Protein AF-A0A1E3G1W5-F1 (afdb_monomer)

InterPro domains:
  IPR003346 Transposase IS116/IS110/IS902, C-terminal [PF02371] (121-154)
  IPR047650 Transposase IS110-like [PTHR33055] (42-154)

Organism: NCBI:txid1008305

Solvent-accessible surface area (backbone atoms only — not comparable to full-atom values): 12176 Å² total; per-residue (Å²): 111,68,67,64,52,51,54,50,35,54,49,42,43,40,59,56,63,76,78,38,93,52,89,79,34,70,69,54,40,54,44,35,66,76,34,44,39,64,66,49,41,63,77,37,44,70,62,50,32,53,57,42,43,72,39,95,94,29,49,67,69,57,29,50,50,50,54,54,45,52,73,69,51,86,35,53,82,61,89,81,46,57,60,36,51,51,46,34,53,52,38,50,51,55,50,50,52,52,52,50,50,51,54,49,53,52,50,52,42,55,54,55,70,73,42,79,61,90,76,55,79,91,52,90,92,66,52,61,71,56,53,51,51,49,39,73,74,64,48,74,63,82,82,40,95,41,73,68,57,46,54,50,52,50,51,58,57,50,50,58,51,50,54,54,50,49,55,50,50,53,52,52,51,50,55,51,49,56,50,49,59,49,51,54,50,51,51,66,56,46,54,59,52,52,50,54,51,51,53,55,53,53,54,57,56,56,63,66,61,70,78,72,121

Sequence (213 aa):
MQKRFKDILRSYLPEVLNFFSQLDSKVLLELLSKFPSKQAIIKNEEQVIQLLTSFRNWNEQKAKAFVNAIKRSIGRKDKHQVAQTIILSITQQLKQIKEQIQSIDDQIKQMMEQFDQTNFPDIPGMGDTTKATIISEVGDIEKFESKEKFVSYIKHKTQGNIEKREQSAEKDILQLSDKSDKVDREVQEEIPRANIKWQKAKASDNSHSEEIS

pLDDT: mean 80.21, std 14.71, range [39.72, 97.25]

Structure (mmCIF, N/CA/C/O backbone):
data_AF-A0A1E3G1W5-F1
#
_entry.id   AF-A0A1E3G1W5-F1
#
loop_
_atom_site.group_PDB
_atom_site.id
_atom_site.type_symbol
_atom_site.label_atom_id
_atom_site.label_alt_id
_atom_site.label_comp_id
_atom_site.label_asym_id
_atom_site.label_entity_id
_atom_site.label_seq_id
_atom_site.pdbx_PDB_ins_code
_atom_site.Cartn_x
_atom_site.Cartn_y
_atom_site.Cartn_z
_atom_site.occupancy
_atom_site.B_iso_or_equiv
_atom_site.auth_seq_id
_atom_site.auth_comp_id
_atom_site.auth_asym_id
_atom_site.auth_atom_id
_atom_site.pdbx_PDB_model_num
ATOM 1 N N . MET A 1 1 ? -4.649 12.415 -4.043 1.00 73.25 1 MET A N 1
ATOM 2 C CA . MET A 1 1 ? -3.326 11.746 -4.115 1.00 73.25 1 MET A CA 1
ATOM 3 C C . MET A 1 1 ? -3.385 10.407 -4.859 1.00 73.25 1 MET A C 1
ATOM 5 O O . MET A 1 1 ? -2.678 10.255 -5.847 1.00 73.25 1 MET A O 1
ATOM 9 N N . GLN A 1 2 ? -4.270 9.477 -4.471 1.00 79.25 2 GLN A N 1
ATOM 10 C CA . GLN A 1 2 ? -4.352 8.134 -5.077 1.00 79.25 2 GLN A CA 1
ATOM 11 C C . GLN A 1 2 ? -4.681 8.115 -6.581 1.00 79.25 2 GLN A C 1
ATOM 13 O O . GLN A 1 2 ? -4.053 7.364 -7.320 1.00 79.25 2 GLN A O 1
ATOM 18 N N . LYS A 1 3 ? -5.596 8.974 -7.062 1.00 88.69 3 LYS A N 1
ATOM 19 C CA . LYS A 1 3 ? -5.906 9.094 -8.503 1.00 88.69 3 LYS A CA 1
ATOM 20 C C . LYS A 1 3 ? -4.661 9.446 -9.327 1.00 88.69 3 LYS A C 1
ATOM 22 O O . LYS A 1 3 ? -4.270 8.687 -10.202 1.00 88.69 3 LYS A O 1
ATOM 27 N N . ARG A 1 4 ? -3.965 10.524 -8.948 1.00 89.56 4 ARG A N 1
ATOM 28 C CA . ARG A 1 4 ? -2.711 10.953 -9.590 1.00 89.56 4 ARG A CA 1
ATOM 29 C C . ARG A 1 4 ? -1.638 9.861 -9.555 1.00 89.56 4 ARG A C 1
ATOM 31 O O . ARG A 1 4 ? -0.934 9.674 -10.540 1.00 89.56 4 ARG A O 1
ATOM 38 N N . PHE A 1 5 ? -1.521 9.139 -8.441 1.00 93.31 5 PHE A N 1
ATOM 39 C CA . PHE A 1 5 ? -0.577 8.029 -8.324 1.00 93.31 5 PHE A CA 1
ATOM 40 C C . PHE A 1 5 ? -0.887 6.915 -9.324 1.00 93.31 5 PHE A C 1
ATOM 42 O O . PHE A 1 5 ? -0.011 6.491 -10.075 1.00 93.31 5 PHE A O 1
ATOM 49 N N . LYS A 1 6 ? -2.159 6.506 -9.388 1.00 93.81 6 LYS A N 1
ATOM 50 C CA . LYS A 1 6 ? -2.656 5.514 -10.341 1.00 93.81 6 LYS A CA 1
ATOM 51 C C . LYS A 1 6 ? -2.426 5.949 -11.787 1.00 93.81 6 LYS A C 1
ATOM 53 O O . LYS A 1 6 ? -1.986 5.129 -12.583 1.00 93.81 6 LYS A O 1
ATOM 58 N N . ASP A 1 7 ? -2.669 7.215 -12.117 1.00 94.12 7 ASP A N 1
ATOM 59 C CA . ASP A 1 7 ? -2.500 7.750 -13.476 1.00 94.12 7 ASP A CA 1
ATOM 60 C C . ASP A 1 7 ? -1.029 7.743 -13.920 1.00 94.12 7 ASP A C 1
ATOM 62 O O . ASP A 1 7 ? -0.707 7.376 -15.056 1.00 94.12 7 ASP A O 1
ATOM 66 N N . ILE A 1 8 ? -0.116 8.091 -13.009 1.00 93.94 8 ILE A N 1
ATOM 67 C CA . ILE A 1 8 ? 1.327 8.045 -13.268 1.00 93.94 8 ILE A CA 1
ATOM 68 C C . ILE A 1 8 ? 1.795 6.598 -13.413 1.00 93.94 8 ILE A C 1
ATOM 70 O O . ILE A 1 8 ? 2.465 6.277 -14.394 1.00 93.94 8 ILE A O 1
ATOM 74 N N . LEU A 1 9 ? 1.391 5.700 -12.510 1.00 94.56 9 LEU A N 1
ATOM 75 C CA . LEU A 1 9 ? 1.704 4.276 -12.636 1.00 94.56 9 LEU A CA 1
ATOM 76 C C . LEU A 1 9 ? 1.150 3.704 -13.943 1.00 94.56 9 LEU A C 1
ATOM 78 O O . LEU A 1 9 ? 1.886 3.058 -14.672 1.00 94.56 9 LEU A O 1
ATOM 82 N N . ARG A 1 10 ? -0.088 4.024 -14.329 1.00 94.62 10 ARG A N 1
ATOM 83 C CA . ARG A 1 10 ? -0.668 3.595 -15.613 1.00 94.62 10 ARG A CA 1
ATOM 84 C C . ARG A 1 10 ? 0.153 4.068 -16.815 1.00 94.62 10 ARG A C 1
ATOM 86 O O . ARG A 1 10 ? 0.241 3.361 -17.811 1.00 94.62 10 ARG A O 1
ATOM 93 N N . SER A 1 11 ? 0.746 5.256 -16.727 1.00 93.44 11 SER A N 1
ATOM 94 C CA . SER A 1 11 ? 1.506 5.853 -17.827 1.00 93.44 11 SER A CA 1
ATOM 95 C C . SER A 1 11 ? 2.930 5.301 -17.953 1.00 93.44 11 SER A C 1
ATOM 97 O O . SER A 1 11 ? 3.437 5.204 -19.069 1.00 93.44 11 SER A O 1
ATOM 99 N N . TYR A 1 12 ? 3.581 4.950 -16.839 1.00 93.81 12 TYR A N 1
ATOM 100 C CA . TYR A 1 12 ? 5.016 4.620 -16.803 1.00 93.81 12 TYR A CA 1
ATOM 101 C C . TYR A 1 12 ? 5.331 3.189 -16.339 1.00 93.81 12 TYR A C 1
ATOM 103 O O . TYR A 1 12 ? 6.364 2.641 -16.713 1.00 93.81 12 TYR A O 1
ATOM 111 N N . LEU A 1 13 ? 4.451 2.578 -15.547 1.00 93.12 13 LEU A N 1
ATOM 112 C CA . LEU A 1 13 ? 4.582 1.245 -14.947 1.00 93.12 13 LEU A CA 1
ATOM 113 C C . LEU A 1 13 ? 3.218 0.515 -14.896 1.00 93.12 13 LEU A C 1
ATOM 115 O O . LEU A 1 13 ? 2.775 0.116 -13.814 1.00 93.12 13 LEU A O 1
ATOM 119 N N . PRO A 1 14 ? 2.500 0.363 -16.026 1.00 93.88 14 PRO A N 1
ATOM 120 C CA . PRO A 1 14 ? 1.128 -0.150 -16.016 1.00 93.88 14 PRO A CA 1
ATOM 121 C C . PRO A 1 14 ? 1.008 -1.557 -15.419 1.00 93.88 14 PRO A C 1
ATOM 123 O O . PRO A 1 14 ? -0.000 -1.872 -14.792 1.00 93.88 14 PRO A O 1
ATOM 126 N N . GLU A 1 15 ? 2.045 -2.384 -15.535 1.00 95.00 15 GLU A N 1
ATOM 127 C CA . GLU A 1 15 ? 2.069 -3.757 -15.030 1.00 95.00 15 GLU A CA 1
ATOM 128 C C . GLU A 1 15 ? 1.983 -3.810 -13.505 1.00 95.00 15 GLU A C 1
ATOM 130 O O . GLU A 1 15 ? 1.438 -4.767 -12.965 1.00 95.00 15 GLU A O 1
ATOM 135 N N . VAL A 1 16 ? 2.420 -2.765 -12.795 1.00 93.75 16 VAL A N 1
ATOM 136 C CA . VAL A 1 16 ? 2.227 -2.663 -11.340 1.00 93.75 16 VAL A CA 1
ATOM 137 C C . VAL A 1 16 ? 0.743 -2.771 -10.983 1.00 93.75 16 VAL A C 1
ATOM 139 O O . VAL A 1 16 ? 0.387 -3.460 -10.031 1.00 93.75 16 VAL A O 1
ATOM 142 N N . LEU A 1 17 ? -0.144 -2.175 -11.782 1.00 93.31 17 LEU A N 1
ATOM 143 C CA . LEU A 1 17 ? -1.586 -2.194 -11.524 1.00 93.31 17 LEU A CA 1
ATOM 144 C C . LEU A 1 17 ? -2.208 -3.591 -11.693 1.00 93.31 17 LEU A C 1
ATOM 146 O O . LEU A 1 17 ? -3.289 -3.834 -11.167 1.00 93.31 17 LEU A O 1
ATOM 150 N N . ASN A 1 18 ? -1.526 -4.509 -12.386 1.00 93.00 18 ASN A N 1
ATOM 151 C CA . ASN A 1 18 ? -1.988 -5.887 -12.574 1.00 93.00 18 ASN A CA 1
ATOM 152 C C . ASN A 1 18 ? -1.593 -6.798 -11.402 1.00 93.00 18 ASN A C 1
ATOM 154 O O . ASN A 1 18 ? -2.275 -7.781 -11.127 1.00 93.00 18 ASN A O 1
ATOM 158 N N . PHE A 1 19 ? -0.490 -6.488 -10.715 1.00 94.31 19 PHE A N 1
ATOM 159 C CA . PHE A 1 19 ? 0.022 -7.299 -9.603 1.00 94.31 19 PHE A CA 1
ATOM 160 C C . PHE A 1 19 ? -0.416 -6.786 -8.226 1.00 94.31 19 PHE A C 1
ATOM 162 O O . PHE A 1 19 ? -0.384 -7.545 -7.255 1.00 94.31 19 PHE A O 1
ATOM 169 N N . PHE A 1 20 ? -0.833 -5.521 -8.133 1.00 93.25 20 PHE A N 1
ATOM 170 C CA . PHE A 1 20 ? -1.221 -4.874 -6.884 1.00 93.25 20 PHE A CA 1
ATOM 171 C C . PHE A 1 20 ? -2.639 -4.302 -6.980 1.00 93.25 20 PHE A C 1
ATOM 173 O O . PHE A 1 20 ? -2.869 -3.290 -7.637 1.00 93.25 20 PHE A O 1
ATOM 180 N N . SER A 1 21 ? -3.584 -4.920 -6.267 1.00 88.75 21 SER A N 1
ATOM 181 C CA . SER A 1 21 ? -4.960 -4.417 -6.136 1.00 88.75 21 SER A CA 1
ATOM 182 C C . SER A 1 21 ? -5.041 -3.147 -5.281 1.00 88.75 21 SER A C 1
ATOM 184 O O . SER A 1 21 ? -5.839 -2.255 -5.560 1.00 88.75 21 SER A O 1
ATOM 186 N N . GLN A 1 22 ? -4.187 -3.051 -4.258 1.00 90.81 22 GLN A N 1
ATOM 187 C CA . GLN A 1 22 ? -4.093 -1.918 -3.339 1.00 90.81 22 GLN A CA 1
ATOM 188 C C . GLN A 1 22 ? -2.813 -1.116 -3.591 1.00 90.81 22 GLN A C 1
ATOM 190 O O . GLN A 1 22 ? -1.697 -1.608 -3.377 1.00 90.81 22 GLN A O 1
ATOM 195 N N . LEU A 1 23 ? -2.978 0.141 -4.015 1.00 90.81 23 LEU A N 1
ATOM 196 C CA . LEU A 1 23 ? -1.865 1.037 -4.362 1.00 90.81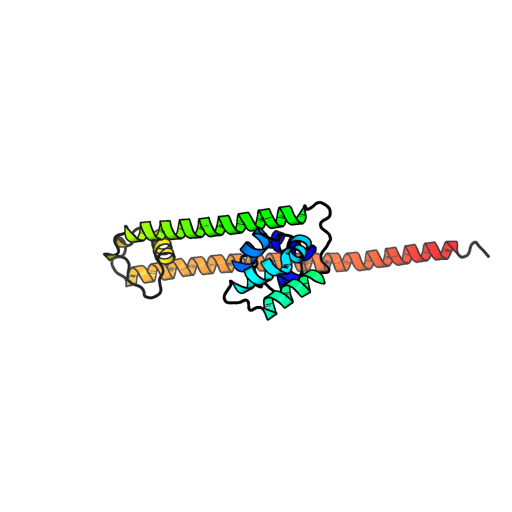 23 LEU A CA 1
ATOM 197 C C . LEU A 1 23 ? -1.145 1.639 -3.151 1.00 90.81 23 LEU A C 1
ATOM 199 O O . LEU A 1 23 ? -0.120 2.295 -3.289 1.00 90.81 23 LEU A O 1
ATOM 203 N N . ASP A 1 24 ? -1.671 1.405 -1.963 1.00 90.31 24 ASP A N 1
ATOM 204 C CA . ASP A 1 24 ? -1.084 1.781 -0.688 1.00 90.31 24 ASP A CA 1
ATOM 205 C C . ASP A 1 24 ? -0.580 0.548 0.086 1.00 90.31 24 ASP A C 1
ATOM 207 O O . ASP A 1 24 ? -0.180 0.661 1.243 1.00 90.31 24 ASP A O 1
ATOM 211 N N . SER A 1 25 ? -0.589 -0.645 -0.521 1.00 93.69 25 SER A N 1
ATOM 212 C CA . SER A 1 25 ? -0.111 -1.862 0.143 1.00 93.69 25 SER A CA 1
ATOM 213 C C . SER A 1 25 ? 1.347 -1.728 0.597 1.00 93.69 25 SER A C 1
ATOM 215 O O . SER A 1 25 ? 2.190 -1.175 -0.111 1.00 93.69 25 SER A O 1
ATOM 217 N N . LYS A 1 26 ? 1.667 -2.285 1.776 1.00 93.62 26 LYS A N 1
ATOM 218 C CA . LYS A 1 26 ? 3.022 -2.228 2.359 1.00 93.62 26 LYS A CA 1
ATOM 219 C C . LYS A 1 26 ? 4.090 -2.732 1.384 1.00 93.62 26 LYS A C 1
ATOM 221 O O . LYS A 1 26 ? 5.142 -2.118 1.258 1.00 93.62 26 LYS A O 1
ATOM 226 N N . VAL A 1 27 ? 3.783 -3.813 0.662 1.00 96.00 27 VAL A N 1
ATOM 227 C CA . VAL A 1 27 ? 4.676 -4.409 -0.341 1.00 96.00 27 VAL A CA 1
ATOM 228 C C . VAL A 1 27 ? 4.978 -3.428 -1.472 1.00 96.00 27 VAL A C 1
ATOM 230 O O . VAL A 1 27 ? 6.140 -3.236 -1.821 1.00 96.00 27 VAL A O 1
ATOM 233 N N . LEU A 1 28 ? 3.947 -2.786 -2.031 1.00 95.88 28 LEU A N 1
ATOM 234 C CA . LEU A 1 28 ? 4.122 -1.851 -3.137 1.00 95.88 28 LEU A CA 1
ATOM 235 C C . LEU A 1 28 ? 4.891 -0.602 -2.708 1.00 95.88 28 LEU A C 1
ATOM 237 O O . LEU A 1 28 ? 5.775 -0.150 -3.431 1.00 95.88 28 LEU A O 1
ATOM 241 N N . LEU A 1 29 ? 4.563 -0.049 -1.538 1.00 96.00 29 LEU A N 1
ATOM 242 C CA . LEU A 1 29 ? 5.246 1.135 -1.021 1.00 96.00 29 LEU A CA 1
ATOM 243 C C . LEU A 1 29 ? 6.723 0.847 -0.738 1.00 96.00 29 LEU A C 1
ATOM 245 O O . LEU A 1 29 ? 7.570 1.690 -1.016 1.00 96.00 29 LEU A O 1
ATOM 249 N N . GLU A 1 30 ? 7.055 -0.342 -0.235 1.00 96.62 30 GLU A N 1
ATOM 250 C CA . GLU A 1 30 ? 8.447 -0.735 -0.019 1.00 96.62 30 GLU A CA 1
ATOM 251 C C . GLU A 1 30 ? 9.195 -0.953 -1.342 1.00 96.62 30 GLU A C 1
ATOM 253 O O . GLU A 1 30 ? 10.326 -0.489 -1.495 1.00 96.62 30 GLU A O 1
ATOM 258 N N . LEU A 1 31 ? 8.542 -1.583 -2.325 1.00 97.12 31 LEU A N 1
ATOM 259 C CA . LEU A 1 31 ? 9.082 -1.758 -3.672 1.00 97.12 31 LEU A CA 1
ATOM 260 C C . LEU A 1 31 ? 9.386 -0.410 -4.330 1.00 97.12 31 LEU A C 1
ATOM 262 O O . LEU A 1 31 ? 10.517 -0.179 -4.741 1.00 97.12 31 LEU A O 1
ATOM 266 N N . LEU A 1 32 ? 8.400 0.485 -4.420 1.00 96.94 32 LEU A N 1
ATOM 267 C CA . LEU A 1 32 ? 8.545 1.766 -5.119 1.00 96.94 32 LEU A CA 1
ATOM 268 C C . LEU A 1 32 ? 9.431 2.758 -4.361 1.00 96.94 32 LEU A C 1
ATOM 270 O O . LEU A 1 32 ? 10.015 3.637 -4.983 1.00 96.94 32 LEU A O 1
ATOM 274 N N . SER A 1 33 ? 9.595 2.590 -3.046 1.00 96.56 33 SER A N 1
ATOM 275 C CA . SER A 1 33 ? 10.554 3.373 -2.262 1.00 96.56 33 SER A CA 1
ATOM 276 C C . SER A 1 33 ? 12.008 3.048 -2.617 1.00 96.56 33 SER A C 1
ATOM 278 O O . SER A 1 33 ? 12.863 3.914 -2.452 1.00 96.56 33 SER A O 1
ATOM 280 N N . LYS A 1 34 ? 12.302 1.822 -3.073 1.00 96.19 34 LYS A N 1
ATOM 281 C CA . LYS A 1 34 ? 13.656 1.380 -3.460 1.00 96.19 34 LYS A CA 1
ATOM 282 C C . LYS A 1 34 ? 13.857 1.375 -4.975 1.00 96.19 34 LYS A C 1
ATOM 284 O O . LYS A 1 34 ? 14.924 1.728 -5.466 1.00 96.19 34 LYS A O 1
ATOM 289 N N . PHE A 1 35 ? 12.816 1.006 -5.716 1.00 96.56 35 PHE A N 1
ATOM 290 C CA . PHE A 1 35 ? 12.837 0.789 -7.160 1.00 96.56 35 PHE A CA 1
ATOM 291 C C . PHE A 1 35 ? 11.661 1.523 -7.840 1.00 96.56 35 PHE A C 1
ATOM 293 O O . PHE A 1 35 ? 10.710 0.897 -8.309 1.00 96.56 35 PHE A O 1
ATOM 300 N N . PRO A 1 36 ? 11.707 2.865 -7.910 1.00 94.62 36 PRO A N 1
ATOM 301 C CA . PRO A 1 36 ? 10.599 3.709 -8.383 1.00 94.62 36 PRO A CA 1
ATOM 302 C C . PRO A 1 36 ? 10.388 3.735 -9.904 1.00 94.62 36 PRO A C 1
ATOM 304 O O . PRO A 1 36 ? 9.513 4.450 -10.391 1.00 94.62 36 PRO A O 1
ATOM 307 N N . SER A 1 37 ? 11.203 3.023 -10.684 1.00 93.62 37 SER A N 1
ATOM 308 C CA . SER A 1 37 ? 11.161 3.067 -12.147 1.00 93.62 37 SER A CA 1
ATOM 309 C C . SER A 1 37 ? 11.388 1.698 -12.773 1.00 93.62 37 SER A C 1
ATOM 311 O O . SER A 1 37 ? 11.982 0.799 -12.174 1.00 93.62 37 SER A O 1
ATOM 313 N N . LYS A 1 38 ? 10.954 1.554 -14.032 1.00 93.69 38 LYS A N 1
ATOM 314 C CA . LYS A 1 38 ? 11.167 0.336 -14.826 1.00 93.69 38 LYS A CA 1
ATOM 315 C C . LYS A 1 38 ? 12.650 -0.033 -14.869 1.00 93.69 38 LYS A C 1
ATOM 317 O O . LYS A 1 38 ? 12.992 -1.191 -14.651 1.00 93.69 38 LYS A O 1
ATOM 322 N N . GLN A 1 39 ? 13.531 0.938 -15.130 1.00 92.75 39 GLN A N 1
ATOM 323 C CA . GLN A 1 39 ? 14.969 0.665 -15.190 1.00 92.75 39 GLN A CA 1
ATOM 324 C C . GLN A 1 39 ? 15.528 0.251 -13.826 1.00 92.75 39 GLN A C 1
ATOM 326 O O . GLN A 1 39 ? 16.342 -0.667 -13.777 1.00 92.75 39 GLN A O 1
ATOM 331 N N . ALA A 1 40 ? 15.077 0.874 -12.731 1.00 94.00 40 ALA A N 1
ATOM 332 C CA . ALA A 1 40 ? 15.507 0.500 -11.386 1.00 94.00 40 ALA A CA 1
ATOM 333 C C . ALA A 1 40 ? 15.107 -0.942 -11.037 1.00 94.00 40 ALA A C 1
ATOM 335 O O . ALA A 1 40 ? 15.922 -1.674 -10.481 1.00 94.00 40 ALA A O 1
ATOM 336 N N . ILE A 1 41 ? 13.898 -1.368 -11.417 1.00 95.38 41 ILE A N 1
ATOM 337 C CA . ILE A 1 41 ? 13.426 -2.742 -11.199 1.00 95.38 41 ILE A CA 1
ATOM 338 C C . ILE A 1 41 ? 14.235 -3.740 -12.038 1.00 95.38 41 ILE A C 1
ATOM 340 O O . ILE A 1 41 ? 14.691 -4.748 -11.512 1.00 95.38 41 ILE A O 1
ATOM 34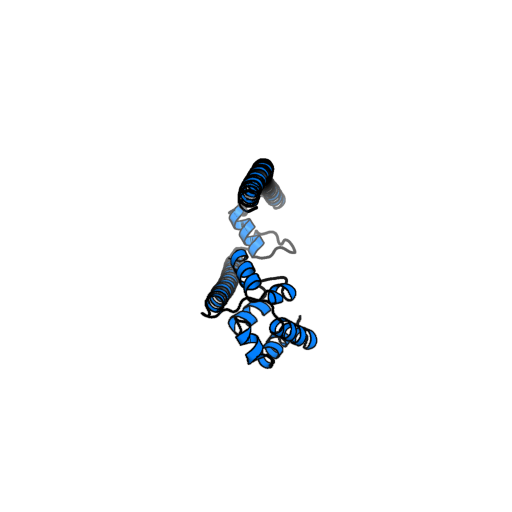4 N N . ILE A 1 42 ? 14.446 -3.459 -13.329 1.00 94.06 42 ILE A N 1
ATOM 345 C CA . ILE A 1 42 ? 15.164 -4.372 -14.235 1.00 94.06 42 ILE A CA 1
ATOM 346 C C . ILE A 1 42 ? 16.637 -4.510 -13.839 1.00 94.06 42 ILE A C 1
ATOM 348 O O . ILE A 1 42 ? 17.171 -5.613 -13.856 1.00 94.06 42 ILE A O 1
ATOM 352 N N . LYS A 1 43 ? 17.297 -3.405 -13.469 1.00 95.88 43 LYS A N 1
ATOM 353 C CA . LYS A 1 43 ? 18.712 -3.412 -13.070 1.00 95.88 43 LYS A CA 1
ATOM 354 C C . LYS A 1 43 ? 18.954 -4.203 -11.780 1.00 95.88 43 LYS A C 1
ATOM 356 O O . LYS A 1 43 ? 20.039 -4.740 -11.605 1.00 95.88 43 LYS A O 1
ATOM 361 N N . ASN A 1 44 ? 17.962 -4.262 -10.892 1.00 96.38 44 ASN A N 1
ATOM 362 C CA . ASN A 1 44 ? 18.075 -4.879 -9.570 1.00 96.38 44 ASN A CA 1
ATOM 363 C C . ASN A 1 44 ? 17.119 -6.073 -9.415 1.00 96.38 44 ASN A C 1
ATOM 365 O O . ASN A 1 44 ? 16.547 -6.270 -8.346 1.00 96.38 44 ASN A O 1
ATOM 369 N N . GLU A 1 45 ? 16.922 -6.856 -10.477 1.00 96.31 45 GLU A N 1
ATOM 370 C CA . GLU A 1 45 ? 15.953 -7.960 -10.524 1.00 96.31 45 GLU A CA 1
ATOM 371 C C . GLU A 1 45 ? 16.055 -8.919 -9.332 1.00 96.31 45 GLU A C 1
ATOM 373 O O . GLU A 1 45 ? 15.038 -9.215 -8.709 1.00 96.31 45 GLU A O 1
ATOM 378 N N . GLU A 1 46 ? 17.260 -9.365 -8.977 1.00 95.81 46 GLU A N 1
ATOM 379 C CA . GLU A 1 46 ? 17.463 -10.294 -7.858 1.00 95.81 46 GLU A CA 1
ATOM 380 C C . GLU A 1 46 ? 17.022 -9.685 -6.522 1.00 95.81 46 GLU A C 1
ATOM 382 O O . GLU A 1 46 ? 16.294 -10.319 -5.759 1.00 95.81 46 GLU A O 1
ATOM 387 N N . GLN A 1 47 ? 17.379 -8.420 -6.273 1.00 97.00 47 GLN A N 1
ATOM 388 C CA . GLN A 1 47 ? 16.982 -7.702 -5.059 1.00 97.00 47 GLN A CA 1
ATOM 389 C C . GLN A 1 47 ? 15.472 -7.457 -5.016 1.00 97.00 47 GLN A C 1
ATOM 391 O O . GLN A 1 47 ? 14.862 -7.528 -3.951 1.00 97.00 47 GLN A O 1
ATOM 396 N N . VAL A 1 48 ? 14.851 -7.187 -6.167 1.00 97.25 48 VAL A N 1
ATOM 397 C CA . VAL A 1 48 ? 13.396 -7.043 -6.279 1.00 97.25 48 VAL A CA 1
ATOM 398 C C . VAL A 1 48 ? 12.708 -8.368 -5.972 1.00 97.25 48 VAL A C 1
ATOM 400 O O . VAL A 1 48 ? 11.747 -8.380 -5.204 1.00 97.25 48 VAL A O 1
ATOM 403 N N . ILE A 1 49 ? 13.192 -9.481 -6.529 1.00 96.69 49 ILE A N 1
ATOM 404 C CA . ILE A 1 49 ? 12.634 -10.809 -6.260 1.00 96.69 49 ILE A CA 1
ATOM 405 C C . ILE A 1 49 ? 12.749 -11.122 -4.771 1.00 96.69 49 ILE A C 1
ATOM 407 O O . ILE A 1 49 ? 11.733 -11.429 -4.152 1.00 96.69 49 ILE A O 1
ATOM 411 N N . GLN A 1 50 ? 13.938 -10.950 -4.188 1.00 96.88 50 GLN A N 1
ATOM 412 C CA . GLN A 1 50 ? 14.184 -11.176 -2.766 1.00 96.88 50 GLN A CA 1
ATOM 413 C C . GLN A 1 50 ? 13.265 -10.316 -1.885 1.00 96.88 50 GLN A C 1
ATOM 415 O O . GLN A 1 50 ? 12.636 -10.827 -0.953 1.00 96.88 50 GLN A O 1
ATOM 420 N N . LEU A 1 51 ? 13.138 -9.022 -2.207 1.00 96.56 51 LEU A N 1
ATOM 421 C CA . LEU A 1 51 ? 12.253 -8.098 -1.504 1.00 96.56 51 LEU A CA 1
ATOM 422 C C . LEU A 1 51 ? 10.806 -8.583 -1.557 1.00 96.56 51 LEU A C 1
ATOM 424 O O . LEU A 1 51 ? 10.148 -8.645 -0.523 1.00 96.56 51 LEU A O 1
ATOM 428 N N . LEU A 1 52 ? 10.305 -8.938 -2.739 1.00 96.19 52 LEU A N 1
ATOM 429 C CA . LEU A 1 52 ? 8.928 -9.393 -2.899 1.00 96.19 52 LEU A CA 1
ATOM 430 C C . LEU A 1 52 ? 8.693 -10.694 -2.129 1.00 96.19 52 LEU A C 1
ATOM 432 O O . LEU A 1 52 ? 7.739 -10.756 -1.361 1.00 96.19 52 LEU A O 1
ATOM 436 N N . THR A 1 53 ? 9.589 -11.678 -2.233 1.00 96.19 53 THR A N 1
ATOM 437 C CA . THR A 1 53 ? 9.469 -12.966 -1.525 1.00 96.19 53 THR A CA 1
ATOM 438 C C . THR A 1 53 ? 9.544 -12.867 -0.003 1.00 96.19 53 THR A C 1
ATOM 440 O O . THR A 1 53 ? 9.124 -13.791 0.686 1.00 96.19 53 THR A O 1
ATOM 443 N N . SER A 1 54 ? 10.031 -11.747 0.543 1.00 95.38 54 SER A N 1
ATOM 444 C CA . SER A 1 54 ? 10.007 -11.504 1.993 1.00 95.38 54 SER A CA 1
ATOM 445 C C . SER A 1 54 ? 8.593 -11.277 2.547 1.00 95.38 54 SER A C 1
ATOM 447 O O . SER A 1 54 ? 8.375 -11.349 3.756 1.00 95.38 54 SER A O 1
ATOM 449 N N . PHE A 1 55 ? 7.608 -11.024 1.678 1.00 93.62 55 PHE A N 1
ATOM 450 C CA . PHE A 1 55 ? 6.219 -10.819 2.068 1.00 93.62 55 PHE A CA 1
ATOM 451 C C . PHE A 1 55 ? 5.384 -12.087 1.874 1.00 93.62 55 PHE A C 1
ATOM 453 O O . PHE A 1 55 ? 5.386 -12.699 0.810 1.00 93.62 55 PHE A O 1
ATOM 460 N N . ARG A 1 56 ? 4.552 -12.409 2.873 1.00 89.19 56 ARG A N 1
ATOM 461 C CA . ARG A 1 56 ? 3.716 -13.627 2.940 1.00 89.19 56 ARG A CA 1
ATOM 462 C C . ARG A 1 56 ? 2.930 -13.964 1.660 1.00 89.19 56 ARG A C 1
ATOM 464 O O . ARG A 1 56 ? 2.735 -15.135 1.361 1.00 89.19 56 ARG A O 1
ATOM 471 N N . ASN A 1 57 ? 2.479 -12.959 0.905 1.00 88.94 57 ASN A N 1
ATOM 472 C CA . ASN A 1 57 ? 1.611 -13.132 -0.273 1.00 88.94 57 ASN A CA 1
ATOM 473 C C . ASN A 1 57 ? 2.373 -13.166 -1.618 1.00 88.94 57 ASN A C 1
ATOM 475 O O . ASN A 1 57 ? 1.770 -12.994 -2.689 1.00 88.94 57 ASN A O 1
ATOM 479 N N . TRP A 1 58 ? 3.694 -13.333 -1.571 1.00 94.50 58 TRP A N 1
ATOM 480 C CA . TRP A 1 58 ? 4.585 -13.340 -2.725 1.00 94.50 58 TRP A CA 1
ATOM 481 C C . TRP A 1 58 ? 5.512 -14.551 -2.664 1.00 94.50 58 TRP A C 1
ATOM 483 O O . TRP A 1 58 ? 6.435 -14.608 -1.863 1.00 94.50 58 TRP A O 1
ATOM 493 N N . ASN A 1 59 ? 5.266 -15.523 -3.541 1.00 94.44 59 ASN A N 1
ATOM 494 C CA . ASN A 1 59 ? 6.203 -16.615 -3.782 1.00 94.44 59 ASN A CA 1
ATOM 495 C C . ASN A 1 59 ? 7.191 -16.239 -4.901 1.00 94.44 59 ASN A C 1
ATOM 497 O O . ASN A 1 59 ? 6.995 -15.263 -5.633 1.00 94.44 59 ASN A O 1
ATOM 501 N N . GLU A 1 60 ? 8.252 -17.031 -5.047 1.00 95.06 60 GLU A N 1
ATOM 502 C CA . GLU A 1 60 ? 9.319 -16.766 -6.017 1.00 95.06 60 GLU A CA 1
ATOM 503 C C . GLU A 1 60 ? 8.807 -16.737 -7.465 1.00 95.06 60 GLU A C 1
ATOM 505 O O . GLU A 1 60 ? 9.192 -15.870 -8.249 1.00 95.06 60 GLU A O 1
ATOM 510 N N . GLN A 1 61 ? 7.879 -17.632 -7.816 1.00 96.38 61 GLN A N 1
ATOM 511 C CA . GLN A 1 61 ? 7.272 -17.682 -9.149 1.00 96.38 61 GLN A CA 1
ATOM 512 C C . GLN A 1 61 ? 6.519 -16.388 -9.482 1.00 96.38 61 GLN A C 1
ATOM 514 O O . GLN A 1 61 ? 6.698 -15.825 -10.562 1.00 96.38 61 GLN A O 1
ATOM 519 N N . LYS A 1 62 ? 5.719 -15.873 -8.542 1.00 95.56 62 LYS A N 1
ATOM 520 C CA . LYS A 1 62 ? 4.980 -14.614 -8.685 1.00 95.56 62 LYS A CA 1
ATOM 521 C C . LYS A 1 62 ? 5.925 -13.416 -8.768 1.00 95.56 62 LYS A C 1
ATOM 523 O O . LYS A 1 62 ? 5.701 -12.529 -9.589 1.00 95.56 62 LYS A O 1
ATOM 528 N N . ALA A 1 63 ? 6.993 -13.402 -7.970 1.00 96.12 63 ALA A N 1
ATOM 529 C CA . ALA A 1 63 ? 8.016 -12.359 -8.015 1.00 96.12 63 ALA A CA 1
ATOM 530 C C . ALA A 1 63 ? 8.741 -12.325 -9.373 1.00 96.12 63 ALA A C 1
ATOM 532 O O . ALA A 1 63 ? 8.843 -11.269 -9.998 1.00 96.12 63 ALA A O 1
ATOM 533 N N . LYS A 1 64 ? 9.148 -13.490 -9.890 1.00 96.75 64 LYS A N 1
ATOM 534 C CA . LYS A 1 64 ? 9.726 -13.630 -11.236 1.00 96.75 64 LYS A CA 1
ATOM 535 C C . LYS A 1 64 ? 8.739 -13.215 -12.329 1.00 96.75 64 LYS A C 1
ATOM 537 O O . LYS A 1 64 ? 9.117 -12.504 -13.258 1.00 96.75 64 LYS A O 1
ATOM 542 N N . ALA A 1 65 ? 7.468 -13.604 -12.215 1.00 97.12 65 ALA A N 1
ATOM 543 C CA . ALA A 1 65 ? 6.422 -13.196 -13.152 1.00 97.12 65 ALA A CA 1
ATOM 544 C C . ALA A 1 65 ? 6.244 -11.669 -13.185 1.00 97.12 65 ALA A C 1
ATOM 546 O O . ALA A 1 65 ? 6.129 -11.094 -14.268 1.00 97.12 65 ALA A O 1
ATOM 547 N N . PHE A 1 66 ? 6.293 -11.009 -12.025 1.00 96.88 66 PHE A N 1
ATOM 548 C CA . PHE A 1 66 ? 6.259 -9.551 -11.929 1.00 96.88 66 PHE A CA 1
ATOM 549 C C . PHE A 1 66 ? 7.440 -8.904 -12.654 1.00 96.88 66 PHE A C 1
ATOM 551 O O . PHE A 1 66 ? 7.230 -8.064 -13.529 1.00 96.88 66 PHE A O 1
ATOM 558 N N . VAL A 1 67 ? 8.678 -9.321 -12.365 1.00 96.69 67 VAL A N 1
ATOM 559 C CA . VAL A 1 67 ? 9.856 -8.741 -13.031 1.00 96.69 67 VAL A CA 1
ATOM 560 C C . VAL A 1 67 ? 9.814 -8.980 -14.544 1.00 96.69 67 VAL A C 1
ATOM 562 O O . VAL A 1 67 ? 10.095 -8.069 -15.325 1.00 96.69 67 VAL A O 1
ATOM 5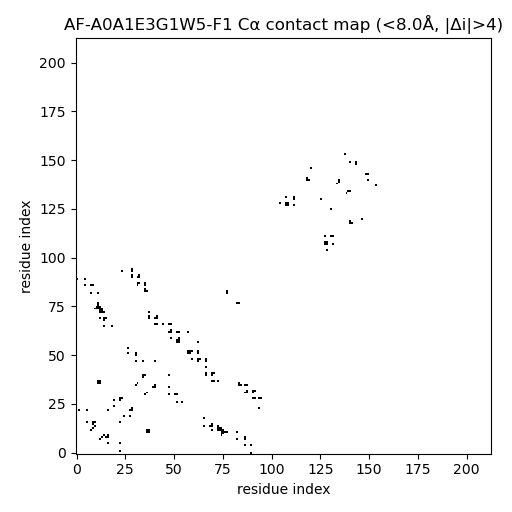65 N N . ASN A 1 68 ? 9.383 -10.164 -14.980 1.00 96.38 68 ASN A N 1
ATOM 566 C CA . ASN A 1 68 ? 9.211 -10.474 -16.399 1.00 96.38 68 ASN A CA 1
ATOM 567 C C . ASN A 1 68 ? 8.152 -9.593 -17.078 1.00 96.38 68 ASN A C 1
ATOM 569 O O . ASN A 1 68 ? 8.370 -9.144 -18.207 1.00 96.38 68 ASN A O 1
ATOM 573 N N . ALA A 1 69 ? 7.040 -9.297 -16.400 1.00 95.62 69 ALA A N 1
ATOM 574 C CA . ALA A 1 69 ? 6.043 -8.352 -16.895 1.00 95.62 69 ALA A CA 1
ATOM 575 C C . ALA A 1 69 ? 6.642 -6.942 -17.033 1.00 95.62 69 ALA A C 1
ATOM 577 O O . ALA A 1 69 ? 6.505 -6.312 -18.080 1.00 95.62 69 ALA A O 1
ATOM 578 N N . ILE A 1 70 ? 7.403 -6.484 -16.034 1.00 95.06 70 ILE A N 1
ATOM 579 C CA . ILE A 1 70 ? 8.071 -5.175 -16.063 1.00 95.06 70 ILE A CA 1
ATOM 580 C C . ILE A 1 70 ? 9.097 -5.085 -17.201 1.00 95.06 70 ILE A C 1
ATOM 582 O O . ILE A 1 70 ? 9.151 -4.069 -17.895 1.00 95.06 70 ILE A O 1
ATOM 586 N N . LYS A 1 71 ? 9.879 -6.140 -17.469 1.00 93.25 71 LYS A N 1
ATOM 587 C CA . LYS A 1 71 ? 10.813 -6.185 -18.613 1.00 93.25 71 LYS A CA 1
ATOM 588 C C . LYS A 1 71 ? 10.091 -5.925 -19.938 1.00 93.25 71 LYS A C 1
ATOM 590 O O . LYS A 1 71 ? 10.541 -5.102 -20.739 1.00 93.25 71 LYS A O 1
ATOM 595 N N . ARG A 1 72 ? 8.929 -6.558 -20.121 1.00 92.25 72 ARG A N 1
ATOM 596 C CA . ARG A 1 72 ? 8.067 -6.439 -21.309 1.00 92.25 72 ARG A CA 1
ATOM 597 C C . ARG A 1 72 ? 7.135 -5.222 -21.276 1.00 92.25 72 ARG A C 1
ATOM 599 O O . ARG A 1 72 ? 6.285 -5.092 -22.148 1.00 92.25 72 ARG A O 1
ATOM 606 N N . SER A 1 73 ? 7.311 -4.331 -20.299 1.00 89.06 73 SER A N 1
ATOM 607 C CA . SER A 1 73 ? 6.397 -3.217 -20.074 1.00 89.06 73 SER A CA 1
ATOM 608 C C . SER A 1 73 ? 6.304 -2.263 -21.261 1.00 89.06 73 SER A C 1
ATOM 610 O O . SER A 1 73 ? 7.340 -1.828 -21.783 1.00 89.06 73 SER A O 1
ATOM 612 N N . ILE A 1 74 ? 5.070 -1.887 -21.603 1.00 84.75 74 ILE A N 1
ATOM 613 C CA . ILE A 1 74 ? 4.726 -0.876 -22.619 1.00 84.75 74 ILE A CA 1
ATOM 614 C C . ILE A 1 74 ? 4.681 0.555 -22.053 1.00 84.75 74 ILE A C 1
ATOM 616 O O . ILE A 1 74 ? 4.310 1.493 -22.760 1.00 84.75 74 ILE A O 1
ATOM 620 N N . GLY A 1 75 ? 5.034 0.735 -20.775 1.00 87.69 75 GLY A N 1
ATOM 621 C CA . GLY A 1 75 ? 5.065 2.035 -20.112 1.00 87.69 75 GLY A CA 1
ATOM 622 C C . GLY A 1 75 ? 5.982 3.044 -20.811 1.00 87.69 75 GLY A C 1
ATOM 623 O O . GLY A 1 75 ? 6.997 2.692 -21.423 1.00 87.69 75 GLY A O 1
ATOM 624 N N . ARG A 1 76 ? 5.628 4.330 -20.713 1.00 89.25 76 ARG A N 1
ATOM 625 C CA . ARG A 1 76 ? 6.404 5.427 -21.303 1.00 89.25 76 ARG A CA 1
ATOM 626 C C . ARG A 1 76 ? 7.817 5.468 -20.721 1.00 89.25 76 ARG A C 1
ATOM 628 O O . ARG A 1 76 ? 8.037 5.215 -19.539 1.00 89.25 76 ARG A O 1
ATOM 635 N N . LYS A 1 77 ? 8.786 5.855 -21.553 1.00 88.31 77 LYS A N 1
ATOM 636 C CA . LYS A 1 77 ? 10.160 6.108 -21.102 1.00 88.31 77 LYS A CA 1
ATOM 637 C C . LYS A 1 77 ? 10.211 7.425 -20.331 1.00 88.31 77 LYS A C 1
ATOM 639 O O . LYS A 1 77 ? 9.894 8.475 -20.884 1.00 88.31 77 LYS A O 1
ATOM 644 N N . ASP A 1 78 ? 10.677 7.374 -19.092 1.00 89.50 78 ASP A N 1
ATOM 645 C CA . ASP A 1 78 ? 10.884 8.558 -18.258 1.00 89.50 78 ASP A CA 1
ATOM 646 C C . ASP A 1 78 ? 12.280 9.161 -18.486 1.00 89.50 78 ASP A C 1
ATOM 648 O O . ASP A 1 78 ? 13.199 8.972 -17.693 1.00 89.50 78 ASP A O 1
ATOM 652 N N . LYS A 1 79 ? 12.470 9.842 -19.625 1.00 85.44 79 LYS A N 1
ATOM 653 C CA . LYS A 1 79 ? 13.791 10.354 -20.051 1.00 85.44 79 LYS A CA 1
ATOM 654 C C . LYS A 1 79 ? 14.435 11.306 -19.036 1.00 85.44 79 LYS A C 1
ATOM 656 O O . LYS A 1 79 ? 15.653 11.313 -18.908 1.00 85.44 79 LYS A O 1
ATOM 661 N N . HIS A 1 80 ? 13.619 12.095 -18.341 1.00 90.38 80 HIS A N 1
ATOM 662 C CA . HIS A 1 80 ? 14.072 13.130 -17.410 1.00 90.38 80 HIS A CA 1
ATOM 663 C C . HIS A 1 80 ? 13.850 12.750 -15.940 1.00 90.38 80 HIS A C 1
ATOM 665 O O . HIS A 1 80 ? 13.987 13.605 -15.073 1.00 90.38 80 HIS A O 1
ATOM 671 N N . GLN A 1 81 ? 13.501 11.488 -15.652 1.00 91.50 81 GLN A N 1
ATOM 672 C CA . GLN A 1 81 ? 13.269 10.979 -14.290 1.00 91.50 81 GLN A CA 1
ATOM 673 C C . GLN A 1 81 ? 12.168 11.736 -13.515 1.00 91.50 81 GLN A C 1
ATOM 675 O O . GLN A 1 81 ? 12.109 11.715 -12.281 1.00 91.50 81 GLN A O 1
ATOM 680 N N . VAL A 1 82 ? 11.271 12.421 -14.231 1.00 93.44 82 VAL A N 1
ATOM 681 C CA . VAL A 1 82 ? 10.192 13.215 -13.635 1.00 93.44 82 VAL A CA 1
ATOM 682 C C . VAL A 1 82 ? 9.147 12.284 -13.035 1.00 93.44 82 VAL A C 1
ATOM 684 O O . VAL A 1 82 ? 8.723 12.482 -11.897 1.00 93.44 82 VAL A O 1
ATOM 687 N N . ALA A 1 83 ? 8.753 11.239 -13.765 1.00 93.06 83 ALA A N 1
ATOM 688 C CA . ALA A 1 83 ? 7.789 10.268 -13.262 1.00 93.06 83 ALA A CA 1
ATOM 689 C C . ALA A 1 83 ? 8.346 9.506 -12.057 1.00 93.06 83 ALA A C 1
ATOM 691 O O . ALA A 1 83 ? 7.640 9.351 -11.065 1.00 93.06 83 ALA A O 1
ATOM 692 N N . GLN A 1 84 ? 9.621 9.117 -12.107 1.00 94.62 84 GLN A N 1
ATOM 693 C CA . GLN A 1 84 ? 10.342 8.500 -10.999 1.00 94.62 84 GLN A CA 1
ATOM 694 C C . GLN A 1 84 ? 10.282 9.370 -9.739 1.00 94.62 84 GLN A C 1
ATOM 696 O O . GLN A 1 84 ? 9.953 8.879 -8.661 1.00 94.62 84 GLN A O 1
ATOM 701 N N . THR A 1 85 ? 10.552 10.669 -9.883 1.00 95.69 85 THR A N 1
ATOM 702 C CA . THR A 1 85 ? 10.529 11.629 -8.772 1.00 95.69 85 THR A CA 1
ATOM 703 C C . THR A 1 85 ? 9.128 11.757 -8.178 1.00 95.69 85 THR A C 1
ATOM 705 O O . THR A 1 85 ? 8.962 11.742 -6.958 1.00 95.69 85 THR A O 1
ATOM 708 N N . ILE A 1 86 ? 8.094 11.826 -9.023 1.00 94.81 86 ILE A N 1
ATOM 709 C CA . ILE A 1 86 ? 6.710 11.912 -8.545 1.00 94.81 86 ILE A CA 1
ATOM 710 C C . ILE A 1 86 ? 6.278 10.607 -7.860 1.00 94.81 86 ILE A C 1
ATOM 712 O O . ILE A 1 86 ? 5.623 10.666 -6.821 1.00 94.81 86 ILE A O 1
ATOM 716 N N . ILE A 1 87 ? 6.647 9.443 -8.407 1.00 95.69 87 ILE A N 1
ATOM 717 C CA . ILE A 1 87 ? 6.369 8.134 -7.796 1.00 95.69 87 ILE A CA 1
ATOM 718 C C . ILE A 1 87 ? 6.993 8.072 -6.402 1.00 95.69 87 ILE A C 1
ATOM 720 O O . ILE A 1 87 ? 6.267 7.814 -5.447 1.00 95.69 87 ILE A O 1
ATOM 724 N N . LEU A 1 88 ? 8.285 8.393 -6.268 1.00 96.12 88 LEU A N 1
ATOM 725 C CA . LEU A 1 88 ? 8.974 8.433 -4.974 1.00 96.12 88 LEU A CA 1
ATOM 726 C C . LEU A 1 88 ? 8.281 9.364 -3.981 1.00 96.12 88 LEU A C 1
ATOM 728 O O . LEU A 1 88 ? 7.993 8.956 -2.859 1.00 96.12 88 LEU A O 1
ATOM 732 N N . SER A 1 89 ? 7.981 10.595 -4.401 1.00 96.06 89 SER A N 1
ATOM 733 C CA . SER A 1 89 ? 7.357 11.594 -3.532 1.00 96.06 89 SER A CA 1
ATOM 734 C C . SER A 1 89 ? 5.985 11.139 -3.035 1.00 96.06 89 SER A C 1
ATOM 736 O O . SER A 1 89 ? 5.695 11.241 -1.844 1.00 96.06 89 SER A O 1
ATOM 738 N N . ILE A 1 90 ? 5.144 10.591 -3.918 1.00 95.44 90 ILE A N 1
ATOM 739 C CA . ILE A 1 90 ? 3.830 10.081 -3.515 1.00 95.44 90 ILE A CA 1
ATOM 740 C C . ILE A 1 90 ? 3.982 8.853 -2.612 1.00 95.44 90 ILE A C 1
ATOM 742 O O . ILE A 1 90 ? 3.272 8.743 -1.615 1.00 95.44 90 ILE A O 1
ATOM 746 N N . THR A 1 91 ? 4.908 7.941 -2.917 1.00 96.12 91 THR A N 1
ATOM 747 C CA . THR A 1 91 ? 5.184 6.775 -2.070 1.00 96.12 91 THR A CA 1
ATOM 748 C C . THR A 1 91 ? 5.609 7.194 -0.662 1.00 96.12 91 THR A C 1
ATOM 750 O O . THR A 1 91 ? 5.083 6.649 0.306 1.00 96.12 91 THR A O 1
ATOM 753 N N . GLN A 1 92 ? 6.495 8.182 -0.530 1.00 95.56 92 GLN A N 1
ATOM 754 C CA . GLN A 1 92 ? 6.915 8.727 0.765 1.00 95.56 92 GLN A CA 1
ATOM 755 C C . GLN A 1 92 ? 5.744 9.354 1.525 1.00 95.56 92 GLN A C 1
ATOM 757 O O . GLN A 1 92 ? 5.529 9.008 2.682 1.00 95.56 92 GLN A O 1
ATOM 762 N N . GLN A 1 93 ? 4.936 10.187 0.863 1.00 95.62 93 GLN A N 1
ATOM 763 C CA . GLN A 1 93 ? 3.743 10.784 1.472 1.00 95.62 93 GLN A CA 1
ATOM 764 C C . GLN A 1 93 ? 2.760 9.718 1.970 1.00 95.62 93 GLN A C 1
ATOM 766 O O . GLN A 1 93 ? 2.235 9.829 3.073 1.00 95.62 93 GLN A O 1
ATOM 771 N N . LEU A 1 94 ? 2.530 8.653 1.194 1.00 94.88 94 LEU A N 1
ATOM 772 C CA . LEU A 1 94 ? 1.660 7.553 1.614 1.00 94.88 94 LEU A CA 1
ATOM 773 C C . LEU A 1 94 ? 2.215 6.806 2.833 1.00 94.88 94 LEU A C 1
ATOM 775 O O . LEU A 1 94 ? 1.433 6.435 3.705 1.00 94.88 94 LEU A O 1
ATOM 779 N N . LYS A 1 95 ? 3.535 6.591 2.917 1.00 94.62 95 LYS A N 1
ATOM 780 C CA . LYS A 1 95 ? 4.164 5.990 4.108 1.00 94.62 95 LYS A CA 1
ATOM 781 C C . LYS A 1 95 ? 3.993 6.898 5.330 1.00 94.62 95 LYS A C 1
ATOM 783 O O . LYS A 1 95 ? 3.499 6.429 6.347 1.00 94.62 95 LYS A O 1
ATOM 788 N N . GLN A 1 96 ? 4.279 8.192 5.185 1.00 95.06 96 GLN A N 1
ATOM 789 C CA . GLN A 1 96 ? 4.125 9.179 6.259 1.00 95.06 96 GLN A CA 1
ATOM 790 C C . GLN A 1 96 ? 2.686 9.265 6.771 1.00 95.06 96 GLN A C 1
ATOM 792 O O . GLN A 1 96 ? 2.468 9.227 7.974 1.00 95.06 96 GLN A O 1
ATOM 797 N N . ILE A 1 97 ? 1.694 9.319 5.877 1.00 94.75 97 ILE A N 1
ATOM 798 C CA . ILE A 1 97 ? 0.279 9.350 6.274 1.00 94.75 97 ILE A CA 1
ATOM 799 C C . ILE A 1 97 ? -0.085 8.094 7.073 1.00 94.75 97 ILE A C 1
ATOM 801 O O . ILE A 1 97 ? -0.801 8.186 8.062 1.00 94.75 97 ILE A O 1
ATOM 805 N N . LYS A 1 98 ? 0.417 6.918 6.682 1.00 92.62 98 LYS A N 1
ATOM 806 C CA . LYS A 1 98 ? 0.161 5.674 7.423 1.00 92.62 98 LYS A CA 1
ATOM 807 C C . LYS A 1 98 ? 0.801 5.668 8.805 1.00 92.62 98 LYS A C 1
ATOM 809 O O . LYS A 1 98 ? 0.172 5.213 9.752 1.00 92.62 98 LYS A O 1
ATO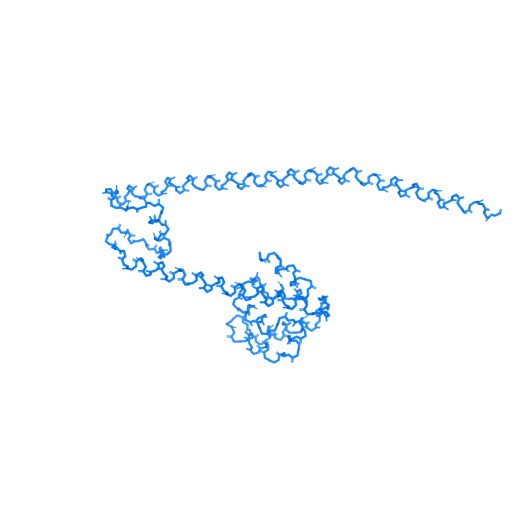M 814 N N . GLU A 1 99 ? 2.020 6.178 8.920 1.00 93.88 99 GLU A N 1
ATOM 815 C CA . GLU A 1 99 ? 2.706 6.334 10.206 1.00 93.88 99 GLU A CA 1
ATOM 816 C C . GLU A 1 99 ? 1.977 7.337 11.107 1.00 93.88 99 GLU A C 1
ATOM 818 O O . GLU A 1 99 ? 1.796 7.079 12.293 1.00 93.88 99 GLU A O 1
ATOM 823 N N . GLN A 1 100 ? 1.490 8.443 10.540 1.00 94.50 100 GLN A N 1
ATOM 824 C CA . GLN A 1 100 ? 0.681 9.427 11.257 1.00 94.50 100 GLN A CA 1
ATOM 825 C C . GLN A 1 100 ? -0.640 8.832 11.749 1.00 94.50 100 GLN A C 1
ATOM 827 O O . GLN A 1 100 ? -0.995 9.057 12.900 1.00 94.50 100 GLN A O 1
ATOM 832 N N . ILE A 1 101 ? -1.339 8.049 10.918 1.00 93.06 101 ILE A N 1
ATOM 833 C CA . ILE A 1 101 ? -2.560 7.336 11.328 1.00 93.06 101 ILE A CA 1
ATOM 834 C C . ILE A 1 101 ? -2.257 6.423 12.516 1.00 93.06 101 ILE A C 1
ATOM 836 O O . ILE A 1 101 ? -2.922 6.539 13.537 1.00 93.06 101 ILE A O 1
ATOM 840 N N . GLN A 1 102 ? -1.212 5.593 12.428 1.00 91.44 102 GLN A N 1
ATOM 841 C CA . GLN A 1 102 ? -0.841 4.701 13.530 1.00 91.44 102 GLN A CA 1
ATOM 842 C C . GLN A 1 102 ? -0.492 5.480 14.805 1.00 91.44 102 GLN A C 1
ATOM 844 O O . GLN A 1 102 ? -0.926 5.114 15.889 1.00 91.44 102 GLN A O 1
ATOM 849 N N . SER A 1 103 ? 0.255 6.580 14.683 1.00 93.31 103 SER A N 1
ATOM 850 C CA . SER A 1 103 ? 0.608 7.422 15.827 1.00 93.31 103 SER A CA 1
ATOM 851 C C . SER A 1 103 ? -0.615 8.063 16.485 1.00 93.31 103 SER A C 1
ATOM 853 O O . SER A 1 103 ? -0.642 8.213 17.706 1.00 93.31 103 SER A O 1
ATOM 855 N N . ILE A 1 104 ? -1.618 8.450 15.696 1.00 91.81 104 ILE A N 1
ATOM 856 C CA . ILE A 1 104 ? -2.887 8.971 16.209 1.00 91.81 104 ILE A CA 1
ATOM 857 C C . ILE A 1 104 ? -3.682 7.849 16.884 1.00 91.81 104 ILE A C 1
ATOM 859 O O . ILE A 1 104 ? -4.181 8.057 17.985 1.00 91.81 104 ILE A O 1
ATOM 863 N N . ASP A 1 105 ? -3.760 6.663 16.279 1.00 87.00 105 ASP A N 1
ATOM 864 C CA . ASP A 1 105 ? -4.438 5.501 16.867 1.00 87.00 105 ASP A CA 1
ATOM 865 C C . ASP A 1 105 ? -3.815 5.108 18.219 1.00 87.00 105 ASP A C 1
ATOM 867 O O . ASP A 1 105 ? -4.534 4.847 19.184 1.00 87.00 105 ASP A O 1
ATOM 871 N N . ASP A 1 106 ? -2.484 5.142 18.322 1.00 87.94 106 ASP A N 1
ATOM 872 C CA . ASP A 1 106 ? -1.762 4.868 19.567 1.00 87.94 106 ASP A CA 1
ATOM 873 C C . ASP A 1 106 ? -2.048 5.940 20.636 1.00 87.94 106 ASP A C 1
ATOM 875 O O . ASP A 1 106 ? -2.267 5.606 21.801 1.00 87.94 106 ASP A O 1
ATOM 879 N N . GLN A 1 107 ? -2.110 7.222 20.252 1.00 87.88 107 GLN A N 1
ATOM 880 C CA . GLN A 1 107 ? -2.497 8.312 21.160 1.00 87.88 107 GLN A CA 1
ATOM 881 C C . GLN A 1 107 ? -3.943 8.166 21.646 1.00 87.88 107 GLN A C 1
ATOM 883 O O . GLN A 1 107 ? -4.209 8.339 22.834 1.00 87.88 107 GLN A O 1
ATOM 888 N N . ILE A 1 108 ? -4.872 7.806 20.753 1.00 84.19 108 ILE A N 1
ATOM 889 C CA . ILE A 1 108 ? -6.269 7.532 21.112 1.00 84.19 108 ILE A CA 1
ATOM 890 C C . ILE A 1 108 ? -6.325 6.404 22.139 1.00 84.19 108 ILE A C 1
ATOM 892 O O . ILE A 1 108 ? -7.006 6.530 23.154 1.00 84.19 108 ILE A O 1
ATOM 896 N N . LYS A 1 109 ? -5.581 5.320 21.908 1.00 82.25 109 LYS A N 1
ATOM 897 C CA . LYS A 1 109 ? -5.527 4.195 22.837 1.00 82.25 109 LYS A CA 1
ATOM 898 C C . LYS A 1 109 ? -5.011 4.612 24.216 1.00 82.25 109 LYS A C 1
ATOM 900 O O . LYS A 1 109 ? -5.640 4.281 25.215 1.00 82.25 109 LYS A O 1
ATOM 905 N N . GLN A 1 110 ? -3.930 5.388 24.279 1.00 83.50 110 GLN A N 1
ATOM 906 C CA . GLN A 1 110 ? -3.392 5.898 25.546 1.00 83.50 110 GLN A CA 1
A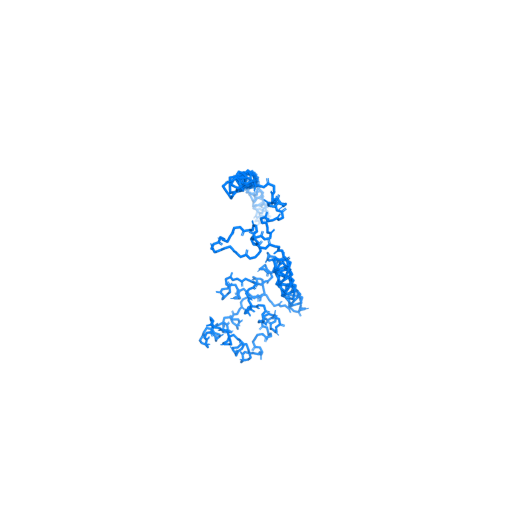TOM 907 C C . GLN A 1 110 ? -4.398 6.779 26.298 1.00 83.50 110 GLN A C 1
ATOM 909 O O . GLN A 1 110 ? -4.558 6.636 27.508 1.00 83.50 110 GLN A O 1
ATOM 914 N N . MET A 1 111 ? -5.111 7.663 25.595 1.00 80.88 111 MET A N 1
ATOM 915 C CA . MET A 1 111 ? -6.166 8.481 26.204 1.00 80.88 111 MET A CA 1
ATOM 916 C C . MET A 1 111 ? -7.324 7.617 26.723 1.00 80.88 111 MET A C 1
ATOM 918 O O . MET A 1 111 ? -7.850 7.881 27.800 1.00 80.88 111 MET A O 1
ATOM 922 N N . MET A 1 112 ? -7.696 6.561 25.993 1.00 74.31 112 MET A N 1
ATOM 923 C CA . MET A 1 112 ? -8.742 5.614 26.396 1.00 74.31 112 MET A CA 1
ATOM 924 C C . MET A 1 112 ? -8.347 4.742 27.596 1.00 74.31 112 MET A C 1
ATOM 926 O O . MET A 1 112 ? -9.214 4.364 28.378 1.00 74.31 112 MET A O 1
ATOM 930 N N . GLU A 1 113 ? -7.063 4.422 27.766 1.00 76.62 113 GLU A N 1
ATOM 931 C CA . GLU A 1 113 ? -6.550 3.717 28.951 1.00 76.62 113 GLU A CA 1
ATOM 932 C C . GLU A 1 113 ? -6.609 4.588 30.217 1.00 76.62 113 GLU A C 1
ATOM 934 O O . GLU A 1 113 ? -6.790 4.065 31.313 1.00 76.62 113 GLU A O 1
ATOM 939 N N . GLN A 1 114 ? -6.483 5.910 30.071 1.00 71.75 114 GLN A N 1
ATOM 940 C CA . GLN A 1 114 ? -6.606 6.880 31.168 1.00 71.75 114 GLN A CA 1
ATOM 941 C C . GLN A 1 114 ? -8.057 7.258 31.482 1.00 71.75 114 GLN A C 1
ATOM 943 O O . GLN A 1 114 ? -8.329 7.850 32.526 1.00 71.75 114 GLN A O 1
ATOM 948 N N . PHE A 1 115 ? -8.979 6.955 30.571 1.00 67.38 115 PHE A N 1
ATOM 949 C CA . PHE A 1 115 ? -10.396 7.226 30.741 1.00 67.38 115 PHE A CA 1
ATOM 950 C C . PHE A 1 115 ? -11.016 6.184 31.676 1.00 67.38 115 PHE A C 1
ATOM 952 O O . PHE A 1 115 ? -10.761 4.988 31.532 1.00 67.38 115 PHE A O 1
ATOM 959 N N . ASP A 1 116 ? -11.838 6.626 32.628 1.00 62.00 116 ASP A N 1
ATOM 960 C CA . ASP A 1 116 ? -12.447 5.735 33.615 1.00 62.00 116 ASP A CA 1
ATOM 961 C C . ASP A 1 116 ? -13.420 4.761 32.919 1.00 62.00 116 ASP A C 1
ATOM 963 O O . ASP A 1 116 ? -14.514 5.119 32.473 1.00 62.00 116 ASP A O 1
ATOM 967 N N . GLN A 1 117 ? -12.979 3.511 32.740 1.00 56.56 117 GLN A N 1
ATOM 968 C CA . GLN A 1 117 ? -13.686 2.491 31.953 1.00 56.56 117 GLN A CA 1
ATOM 969 C C . GLN A 1 117 ? -14.943 1.962 32.648 1.00 56.56 117 GLN A C 1
ATOM 971 O O . GLN A 1 117 ? -15.734 1.252 32.029 1.00 56.56 117 GLN A O 1
ATOM 976 N N . THR A 1 118 ? -15.139 2.310 33.919 1.00 52.22 118 THR A N 1
ATOM 977 C CA . THR A 1 118 ? -16.261 1.865 34.752 1.00 52.22 118 THR A CA 1
ATOM 978 C C . THR A 1 118 ? -17.631 2.223 34.162 1.00 52.22 118 THR A C 1
ATOM 980 O O . THR A 1 118 ? -18.592 1.486 34.385 1.00 52.22 118 THR A O 1
ATOM 983 N N . ASN A 1 119 ? -17.709 3.265 33.323 1.00 53.22 119 ASN A N 1
ATOM 984 C CA . ASN A 1 119 ? -18.956 3.744 32.716 1.00 53.22 119 ASN A CA 1
ATOM 985 C C . ASN A 1 119 ? -19.106 3.443 31.215 1.00 53.22 119 ASN A C 1
ATOM 987 O O . ASN A 1 119 ? -20.158 3.732 30.638 1.00 53.22 119 ASN A O 1
ATOM 991 N N . PHE A 1 120 ? -18.104 2.846 30.558 1.00 59.94 120 PHE A N 1
ATOM 992 C CA . PHE A 1 120 ? -18.244 2.432 29.161 1.00 59.94 120 PHE A CA 1
ATOM 993 C C . PHE A 1 120 ? -18.703 0.970 29.109 1.00 59.94 120 PHE A C 1
ATOM 995 O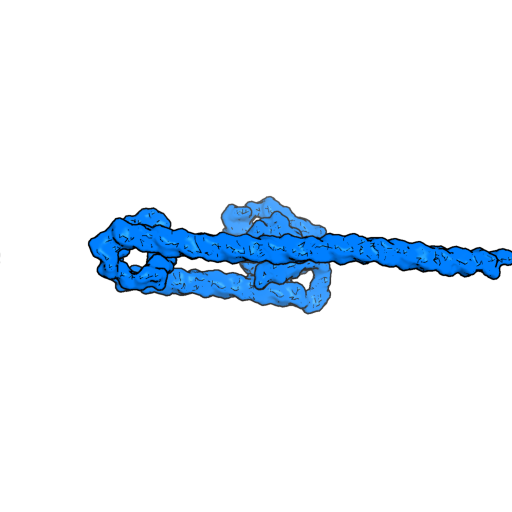 O . PHE A 1 120 ? -17.978 0.092 29.577 1.00 59.94 120 PHE A O 1
ATOM 1002 N N . PRO A 1 121 ? -19.881 0.653 28.538 1.00 57.28 121 PRO A N 1
ATOM 1003 C CA . PRO A 1 121 ? -20.330 -0.727 28.474 1.00 57.28 121 PRO A CA 1
ATOM 1004 C C . PRO A 1 121 ? -19.312 -1.565 27.699 1.00 57.28 121 PRO A C 1
ATOM 1006 O O . PRO A 1 121 ? -19.006 -1.240 26.551 1.00 57.28 121 PRO A O 1
ATOM 1009 N N . ASP A 1 122 ? -18.810 -2.646 28.299 1.00 59.28 122 ASP A N 1
ATOM 1010 C CA . ASP A 1 122 ? -17.933 -3.575 27.589 1.00 59.28 122 ASP A CA 1
ATOM 1011 C C . ASP A 1 122 ? -18.753 -4.262 26.487 1.00 59.28 122 ASP A C 1
ATOM 1013 O O . ASP A 1 122 ? -19.621 -5.103 26.742 1.00 59.28 122 ASP A O 1
ATOM 1017 N N . ILE A 1 123 ? -18.584 -3.775 25.257 1.00 60.84 123 ILE A N 1
ATOM 1018 C CA . ILE A 1 123 ? -19.275 -4.256 24.063 1.00 60.84 123 ILE A CA 1
ATOM 1019 C C . ILE A 1 123 ? -18.256 -5.095 23.287 1.00 60.84 123 ILE A C 1
ATOM 1021 O O . ILE A 1 123 ? -17.333 -4.530 22.687 1.00 60.84 123 ILE A O 1
ATOM 1025 N N . PRO A 1 124 ? -18.412 -6.431 23.268 1.00 48.62 124 PRO A N 1
ATOM 1026 C CA . PRO A 1 124 ? -17.523 -7.316 22.531 1.00 48.62 124 PRO A CA 1
ATOM 1027 C C . PRO A 1 124 ? -17.418 -6.896 21.061 1.00 48.62 124 PRO A C 1
ATOM 1029 O O . PRO A 1 124 ? -18.430 -6.691 20.391 1.00 48.62 124 PRO A O 1
ATOM 1032 N N . GLY A 1 125 ? -16.189 -6.771 20.560 1.00 55.50 125 GLY A N 1
ATOM 1033 C CA . GLY A 1 125 ? -15.913 -6.369 19.176 1.00 55.50 125 GLY A CA 1
ATOM 1034 C C . GLY A 1 125 ? -15.761 -4.860 18.945 1.00 55.50 125 GLY A C 1
ATOM 1035 O O . GLY A 1 125 ? -15.528 -4.455 17.808 1.00 55.50 125 GLY A O 1
ATOM 1036 N N . MET A 1 126 ? -15.845 -4.025 19.986 1.00 67.38 126 MET A N 1
ATOM 1037 C CA . MET A 1 126 ? -15.614 -2.583 19.877 1.00 67.38 126 MET A CA 1
ATOM 1038 C C . MET A 1 126 ? -14.157 -2.215 20.200 1.00 67.38 126 MET A C 1
ATOM 1040 O O . MET A 1 126 ? -13.729 -2.311 21.348 1.00 67.38 126 MET A O 1
ATOM 1044 N N . GLY A 1 127 ? -13.400 -1.779 19.188 1.00 68.25 127 GLY A N 1
ATOM 1045 C CA . GLY A 1 127 ? -12.025 -1.292 19.361 1.00 68.25 127 GLY A CA 1
ATOM 1046 C C . GLY A 1 127 ? -11.951 0.120 19.953 1.00 68.25 127 GLY A C 1
ATOM 1047 O O . GLY A 1 127 ? -12.920 0.880 19.891 1.00 68.25 127 GLY A O 1
ATOM 1048 N N . ASP A 1 128 ? -10.786 0.494 20.483 1.00 71.25 128 ASP A N 1
ATOM 1049 C CA . ASP A 1 128 ? -10.581 1.754 21.220 1.00 71.25 128 ASP A CA 1
ATOM 1050 C C . ASP A 1 128 ? -10.894 3.006 20.388 1.00 71.25 128 ASP A C 1
ATOM 1052 O O . ASP A 1 128 ? -11.503 3.945 20.892 1.00 71.25 128 ASP A O 1
ATOM 1056 N N . THR A 1 129 ? -10.601 2.995 19.085 1.00 74.19 129 THR A N 1
ATOM 1057 C CA . THR A 1 129 ? -10.963 4.090 18.166 1.00 74.19 129 THR A CA 1
ATOM 1058 C C . THR A 1 129 ? -12.476 4.274 18.036 1.00 74.19 129 THR A C 1
ATOM 1060 O O . THR A 1 129 ? -12.970 5.398 17.933 1.00 74.19 129 THR A O 1
ATOM 1063 N N . THR A 1 130 ? -13.241 3.181 18.097 1.00 73.81 130 THR A N 1
ATOM 1064 C CA . THR A 1 130 ? -14.710 3.224 18.067 1.00 73.81 130 THR A CA 1
ATOM 1065 C C . THR A 1 130 ? -15.262 3.739 19.393 1.00 73.81 130 THR A C 1
ATOM 1067 O O . THR A 1 130 ? -16.158 4.581 19.386 1.00 73.81 130 THR A O 1
ATOM 1070 N N . LYS A 1 131 ? -14.691 3.303 20.524 1.00 72.31 131 LYS A N 1
ATOM 1071 C CA . LYS A 1 131 ? -15.043 3.823 21.855 1.00 72.31 131 LYS A CA 1
ATOM 1072 C C . LYS A 1 131 ? -14.778 5.328 21.951 1.00 72.31 131 LYS A C 1
ATOM 1074 O O . LYS A 1 131 ? -15.674 6.075 22.333 1.00 72.31 131 LYS A O 1
ATOM 1079 N N . ALA A 1 132 ? -13.605 5.779 21.506 1.00 71.88 132 ALA A N 1
ATOM 1080 C CA . ALA A 1 132 ? -13.237 7.191 21.467 1.00 71.88 132 ALA A CA 1
ATOM 1081 C C . ALA A 1 132 ? -14.166 8.015 20.565 1.00 71.88 132 ALA A C 1
ATOM 1083 O O . ALA A 1 132 ? -14.593 9.095 20.957 1.00 71.88 132 ALA A O 1
ATOM 1084 N N . THR A 1 133 ? -14.544 7.485 19.395 1.00 74.31 133 THR A N 1
ATOM 1085 C CA . THR A 1 133 ? -15.516 8.137 18.496 1.00 74.31 133 THR A CA 1
ATOM 1086 C C . THR A 1 133 ? -16.883 8.290 19.165 1.00 74.31 133 THR A C 1
ATOM 1088 O O . THR A 1 133 ? -17.535 9.326 19.057 1.00 74.31 133 THR A O 1
ATOM 1091 N N . ILE A 1 134 ? -17.333 7.260 19.884 1.00 73.50 134 ILE A N 1
ATOM 1092 C CA . ILE A 1 134 ? -18.593 7.305 20.626 1.00 73.50 134 ILE A CA 1
ATOM 1093 C C . ILE A 1 134 ? -18.520 8.354 21.738 1.00 73.50 134 ILE A C 1
ATOM 1095 O O . ILE A 1 134 ? -19.432 9.169 21.850 1.00 73.50 134 ILE A O 1
ATOM 1099 N N . ILE A 1 135 ? -17.432 8.387 22.509 1.00 73.06 135 ILE A N 1
ATOM 1100 C CA . ILE A 1 135 ? -17.214 9.404 23.545 1.00 73.06 135 ILE A CA 1
ATOM 1101 C C . ILE A 1 135 ? -17.157 10.806 22.929 1.00 73.06 135 ILE A C 1
ATOM 1103 O O . ILE A 1 135 ? -17.799 11.711 23.447 1.00 73.06 135 ILE A O 1
ATOM 1107 N N . SER A 1 136 ? -16.472 11.015 21.801 1.00 72.62 136 SER A N 1
ATOM 1108 C CA . SER A 1 136 ? -16.388 12.342 21.176 1.00 72.62 136 SER A CA 1
ATOM 1109 C C . SER A 1 136 ? -17.736 12.832 20.643 1.00 72.62 136 SER A C 1
ATOM 1111 O O . SER A 1 136 ? -18.009 14.028 20.641 1.00 72.62 136 SER A O 1
ATOM 1113 N N . GLU A 1 137 ? -18.591 11.917 20.186 1.00 72.94 137 GLU A N 1
ATOM 1114 C CA . GLU A 1 137 ? -19.929 12.239 19.687 1.00 72.94 137 GLU A CA 1
ATOM 1115 C C . GLU A 1 137 ? -20.952 12.429 20.807 1.00 72.94 137 GLU A C 1
ATOM 1117 O O . GLU A 1 137 ? -21.865 13.254 20.699 1.00 72.94 137 GLU A O 1
ATOM 1122 N N . VAL A 1 138 ? -20.856 11.636 21.866 1.00 70.44 138 VAL A N 1
ATOM 1123 C CA . VAL A 1 138 ? -21.813 11.669 22.968 1.00 70.44 138 VAL A CA 1
ATOM 1124 C C . VAL A 1 138 ? -21.412 12.692 24.023 1.00 70.44 138 VAL A C 1
ATOM 1126 O O . VAL A 1 138 ? -22.294 13.308 24.617 1.00 70.44 138 VAL A O 1
ATOM 1129 N N . GLY A 1 139 ? -20.121 12.931 24.221 1.00 66.88 139 GLY A N 1
ATOM 1130 C CA . GLY A 1 139 ? -19.576 13.654 25.362 1.00 66.88 139 GLY A CA 1
ATOM 1131 C C . GLY A 1 139 ? -19.595 12.782 26.616 1.00 66.88 139 GLY A C 1
ATOM 1132 O O . GLY A 1 139 ? -19.331 11.583 26.552 1.00 66.88 139 GLY A O 1
ATOM 1133 N N . ASP A 1 140 ? -19.936 13.387 27.751 1.00 69.06 140 ASP A N 1
ATOM 1134 C CA . ASP A 1 140 ? -20.037 12.684 29.028 1.00 69.06 140 ASP A CA 1
ATOM 1135 C C . ASP A 1 140 ? -21.103 11.573 28.979 1.00 69.06 140 ASP A C 1
ATOM 1137 O O . ASP A 1 140 ? -22.257 11.822 28.614 1.00 69.06 140 ASP A O 1
ATOM 1141 N N . ILE A 1 141 ? -20.705 10.341 29.307 1.00 67.44 141 ILE A N 1
ATOM 1142 C CA . ILE A 1 141 ? -21.586 9.166 29.340 1.00 67.44 141 ILE A CA 1
ATOM 1143 C C . ILE A 1 141 ? -22.396 9.145 30.646 1.00 67.44 141 ILE A C 1
ATOM 1145 O O . ILE A 1 141 ? -23.492 8.585 30.668 1.00 67.44 141 ILE A O 1
ATOM 1149 N N . GLU A 1 142 ? -21.945 9.837 31.697 1.00 65.88 142 GLU A N 1
ATOM 1150 C CA . GLU A 1 142 ? -22.638 9.904 32.992 1.00 65.88 142 GLU A CA 1
ATOM 1151 C C . GLU A 1 142 ? -23.987 10.626 32.917 1.00 65.88 142 GLU A C 1
ATOM 1153 O O . GLU A 1 142 ? -24.857 10.428 33.763 1.00 65.88 142 GLU A O 1
ATOM 1158 N N . LYS A 1 143 ? -24.234 11.401 31.854 1.00 69.81 143 LYS A N 1
ATOM 1159 C CA . LYS A 1 143 ? -25.545 12.025 31.622 1.00 69.81 143 LYS A CA 1
ATOM 1160 C C . LYS A 1 143 ? -26.658 11.025 31.286 1.00 69.81 143 LYS A C 1
ATOM 1162 O O . LYS A 1 143 ? -27.820 11.422 31.197 1.00 69.81 143 LYS A O 1
ATOM 1167 N N . PHE A 1 144 ? -26.330 9.754 31.035 1.00 69.88 144 PHE A N 1
ATOM 1168 C CA . PHE A 1 144 ? -27.318 8.713 30.770 1.00 69.88 1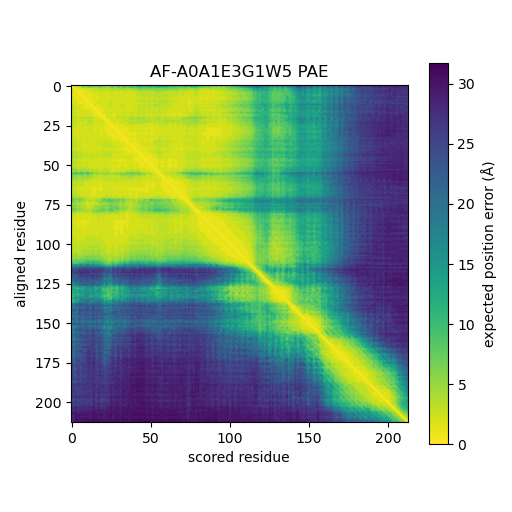44 PHE A CA 1
ATOM 1169 C C . PHE A 1 144 ? -27.540 7.855 32.008 1.00 69.88 144 PHE A C 1
ATOM 1171 O O . PHE A 1 144 ? -26.688 7.077 32.412 1.00 69.88 144 PHE A O 1
ATOM 1178 N N . GLU A 1 145 ? -28.760 7.914 32.535 1.00 68.06 145 GLU A N 1
ATOM 1179 C CA . GLU A 1 145 ? -29.184 7.153 33.719 1.00 68.06 145 GLU A CA 1
ATOM 1180 C C . GLU A 1 145 ? -29.142 5.619 33.540 1.00 68.06 145 GLU A C 1
ATOM 1182 O O . GLU A 1 145 ? -29.276 4.883 34.511 1.00 68.06 145 GLU A O 1
ATOM 1187 N N . SER A 1 146 ? -29.039 5.110 32.305 1.00 69.69 146 SER A N 1
ATOM 1188 C CA . SER A 1 146 ? -28.973 3.668 32.020 1.00 69.69 146 SER A CA 1
ATOM 1189 C C . SER A 1 146 ? -28.339 3.366 30.659 1.00 69.69 146 SER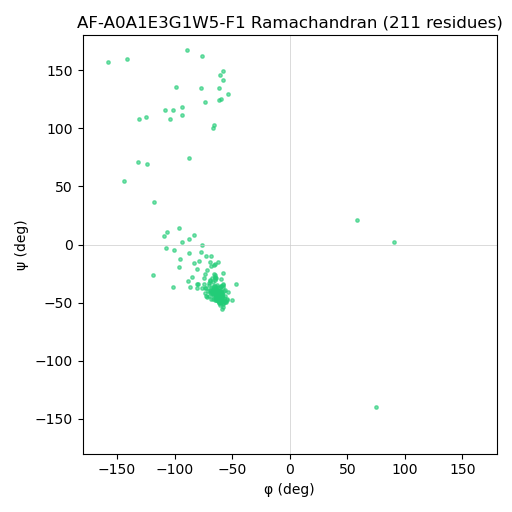 A C 1
ATOM 1191 O O . SER A 1 146 ? -28.391 4.180 29.726 1.00 69.69 146 SER A O 1
ATOM 1193 N N . LYS A 1 147 ? -27.804 2.146 30.520 1.00 67.50 147 LYS A N 1
ATOM 1194 C CA . LYS A 1 147 ? -27.226 1.616 29.275 1.00 67.50 147 LYS A CA 1
ATOM 1195 C C . LYS A 1 147 ? -28.240 1.627 28.127 1.00 67.50 147 LYS A C 1
ATOM 1197 O O . LYS A 1 147 ? -27.885 1.933 26.991 1.00 67.50 147 LYS A O 1
ATOM 1202 N N . GLU A 1 148 ? -29.508 1.352 28.409 1.00 68.81 148 GLU A N 1
ATOM 1203 C CA . GLU A 1 148 ? -30.598 1.322 27.430 1.00 68.81 148 GLU A CA 1
ATOM 1204 C C . GLU A 1 148 ? -30.874 2.716 26.853 1.00 68.81 148 GLU A C 1
ATOM 1206 O O . GLU A 1 148 ? -31.044 2.861 25.639 1.00 68.81 148 GLU A O 1
ATOM 1211 N N . LYS A 1 149 ? -30.853 3.760 27.697 1.00 69.06 149 LYS A N 1
ATOM 1212 C CA . LYS A 1 149 ? -31.010 5.158 27.259 1.00 69.06 149 LYS A CA 1
ATOM 1213 C C . LYS A 1 149 ? -29.830 5.617 26.405 1.00 69.06 149 LYS A C 1
ATOM 1215 O O . LYS A 1 149 ? -30.045 6.250 25.372 1.00 69.06 149 LYS A O 1
ATOM 1220 N N . PHE A 1 150 ? -28.610 5.242 26.783 1.00 69.94 150 PHE A N 1
ATOM 1221 C CA . PHE A 1 150 ? -27.410 5.501 25.987 1.00 69.94 150 PHE A CA 1
ATOM 1222 C C . PHE A 1 150 ? -27.480 4.827 24.607 1.00 69.94 150 PHE A C 1
ATOM 1224 O O . PHE A 1 150 ? -27.305 5.483 23.580 1.00 69.94 150 PHE A O 1
ATOM 1231 N N . VAL A 1 151 ? -27.823 3.534 24.555 1.00 68.19 151 VAL A N 1
ATOM 1232 C CA . VAL A 1 151 ? -27.967 2.790 23.291 1.00 68.19 151 VAL A CA 1
ATOM 1233 C C . VAL A 1 151 ? -29.072 3.387 22.412 1.00 68.19 151 VAL A C 1
ATOM 1235 O O . VAL A 1 151 ? -28.891 3.496 21.199 1.00 68.19 151 VAL A O 1
ATOM 1238 N N . SER A 1 152 ? -30.199 3.804 22.996 1.00 72.44 152 SER A N 1
ATOM 1239 C CA . SER A 1 152 ? -31.291 4.464 22.266 1.00 72.44 152 SER A CA 1
ATOM 1240 C C . SER A 1 152 ? -30.854 5.807 21.662 1.00 72.44 152 SER A C 1
ATOM 1242 O O . SER A 1 152 ? -31.102 6.071 20.483 1.00 72.4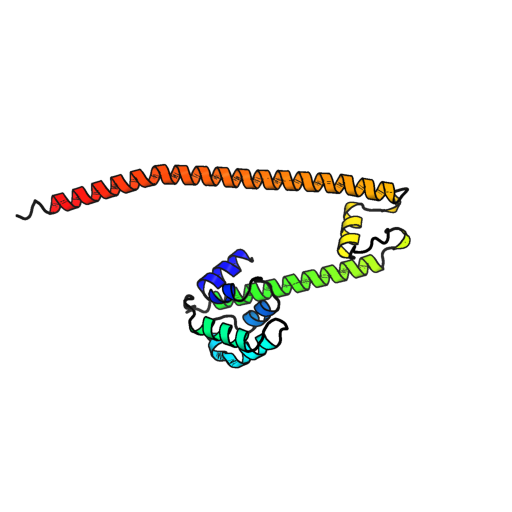4 152 SER A O 1
ATOM 1244 N N . TYR A 1 153 ? -30.116 6.620 22.427 1.00 73.81 153 TYR A N 1
ATOM 1245 C CA . TYR A 1 153 ? -29.557 7.889 21.957 1.00 73.81 153 TYR A CA 1
ATOM 1246 C C . TYR A 1 153 ? -28.576 7.698 20.793 1.00 73.81 153 TYR A C 1
ATOM 1248 O O . TYR A 1 153 ? -28.700 8.368 19.765 1.00 73.81 153 TYR A O 1
ATOM 1256 N N . ILE A 1 154 ? -27.642 6.747 20.916 1.00 70.94 154 ILE A N 1
ATOM 1257 C CA . ILE A 1 154 ? -26.706 6.396 19.840 1.00 70.94 154 ILE A CA 1
ATOM 1258 C C . ILE A 1 154 ? -27.461 5.966 18.587 1.00 70.94 154 ILE A C 1
ATOM 1260 O O . ILE A 1 154 ? -27.177 6.485 17.508 1.00 70.94 154 ILE A O 1
ATOM 1264 N N . LYS A 1 155 ? -28.444 5.066 18.711 1.00 69.00 155 LYS A N 1
ATOM 1265 C CA . LYS A 1 155 ? -29.246 4.607 17.567 1.00 69.00 155 LYS A CA 1
ATOM 1266 C C . LYS A 1 155 ? -29.889 5.781 16.833 1.00 69.00 155 LYS A C 1
ATOM 1268 O O . LYS A 1 155 ? -29.691 5.914 15.631 1.00 69.00 155 LYS A O 1
ATOM 1273 N N . HIS A 1 156 ? -30.553 6.678 17.558 1.00 72.12 156 HIS A N 1
ATOM 1274 C CA . HIS A 1 156 ? -31.194 7.852 16.968 1.00 72.12 156 HIS A CA 1
ATOM 1275 C C . HIS A 1 156 ? -30.190 8.802 16.287 1.00 72.12 156 HIS A C 1
ATOM 1277 O O . HIS A 1 156 ? -30.433 9.283 15.181 1.00 72.12 156 HIS A O 1
ATOM 1283 N N . LYS A 1 157 ? -29.028 9.056 16.907 1.00 67.88 157 LYS A N 1
ATOM 1284 C CA . LYS A 1 157 ? -27.996 9.943 16.339 1.00 67.88 157 LYS A CA 1
ATOM 1285 C C . LYS A 1 157 ? -27.336 9.343 15.090 1.00 67.88 157 LYS A C 1
ATOM 1287 O O . LYS A 1 157 ? -27.043 10.062 14.136 1.00 67.88 157 LYS A O 1
ATOM 1292 N N . THR A 1 158 ? -27.127 8.027 15.085 1.00 63.88 158 THR A N 1
ATOM 1293 C CA . THR A 1 158 ? -26.507 7.306 13.962 1.00 63.88 158 THR A CA 1
ATOM 1294 C C . THR A 1 158 ? -27.449 7.250 12.760 1.00 63.88 158 THR A C 1
ATOM 1296 O O . THR A 1 158 ? -27.003 7.491 11.641 1.00 63.88 158 THR A O 1
ATOM 1299 N N . GLN A 1 159 ? -28.750 7.030 12.990 1.00 61.34 159 GLN A N 1
ATOM 1300 C CA . GLN A 1 159 ? -29.786 7.040 11.949 1.00 61.34 159 GLN A CA 1
ATOM 1301 C C . GLN A 1 159 ? -29.802 8.375 11.185 1.00 61.34 159 GLN A C 1
ATOM 1303 O O . GLN A 1 159 ? -29.675 8.393 9.964 1.00 61.34 159 GLN A O 1
ATOM 1308 N N . GLY A 1 160 ? -29.808 9.501 11.910 1.00 60.75 160 GLY A N 1
ATOM 1309 C CA . GLY A 1 160 ? -29.805 10.831 11.293 1.00 60.75 160 GLY A CA 1
ATOM 1310 C C . GLY A 1 160 ? -28.523 11.168 10.518 1.00 60.75 160 GLY A C 1
ATOM 1311 O O . GLY A 1 160 ? -28.557 11.972 9.588 1.00 60.75 160 GLY A O 1
ATOM 1312 N N . ASN A 1 161 ? -27.381 10.560 10.860 1.00 60.31 161 ASN A N 1
ATOM 1313 C CA . ASN A 1 161 ? -26.143 10.714 10.088 1.00 60.31 161 ASN A CA 1
ATOM 1314 C C . ASN A 1 161 ? -26.122 9.828 8.835 1.00 60.31 161 ASN A C 1
ATOM 1316 O O . ASN A 1 161 ? -25.565 10.246 7.821 1.00 60.31 161 ASN A O 1
ATOM 1320 N N . ILE A 1 162 ? -26.718 8.633 8.885 1.00 61.03 162 ILE A N 1
ATOM 1321 C CA . ILE A 1 162 ? -26.870 7.767 7.709 1.00 61.03 162 ILE A CA 1
ATOM 1322 C C . ILE A 1 162 ? -27.795 8.442 6.691 1.00 61.03 162 ILE A C 1
ATOM 1324 O O . ILE A 1 162 ? -27.381 8.629 5.551 1.00 61.03 162 ILE A O 1
ATOM 1328 N N . GLU A 1 163 ? -28.945 8.958 7.127 1.00 63.22 163 GLU A N 1
ATOM 1329 C CA . GLU A 1 163 ? -29.898 9.679 6.269 1.00 63.22 163 GLU A CA 1
ATOM 1330 C C . GLU A 1 163 ? -29.269 10.918 5.605 1.00 63.22 163 GLU A C 1
ATOM 1332 O O . GLU A 1 163 ? -29.433 11.149 4.409 1.00 63.22 163 GLU A O 1
ATOM 1337 N N . LYS A 1 164 ? -28.464 11.699 6.342 1.00 63.12 164 LYS A N 1
ATOM 1338 C CA . LYS A 1 164 ? -27.730 12.846 5.769 1.00 63.12 164 LYS A CA 1
ATOM 1339 C C . LYS A 1 164 ? -26.680 12.430 4.737 1.00 63.12 164 LYS A C 1
ATOM 1341 O O . LYS A 1 164 ? -26.447 13.159 3.772 1.00 63.12 164 LYS A O 1
ATOM 1346 N N . ARG A 1 165 ? -26.014 11.288 4.939 1.00 63.22 165 ARG A N 1
ATOM 1347 C CA . ARG A 1 165 ? -25.021 10.759 3.990 1.00 63.22 165 ARG A CA 1
ATOM 1348 C C . ARG A 1 165 ? -25.690 10.185 2.746 1.00 63.22 165 ARG A C 1
ATOM 1350 O O . ARG A 1 165 ? -25.167 10.404 1.658 1.00 63.22 165 ARG A O 1
ATOM 1357 N N . GLU A 1 166 ? -26.835 9.526 2.893 1.00 64.88 166 GLU A N 1
ATOM 1358 C CA . GLU A 1 166 ? -27.656 9.039 1.780 1.00 64.88 166 GLU A CA 1
ATOM 1359 C C . GLU A 1 166 ? -28.172 10.204 0.930 1.00 64.88 166 GLU A C 1
ATOM 1361 O O . GLU A 1 166 ? -27.930 10.221 -0.272 1.00 64.88 166 GLU A O 1
ATOM 1366 N N . GLN A 1 167 ? -28.716 11.255 1.548 1.00 63.50 167 GLN A N 1
ATOM 1367 C CA . GLN A 1 167 ? -29.148 12.466 0.835 1.00 63.50 167 GLN A CA 1
ATOM 1368 C C . GLN A 1 167 ? -27.995 13.176 0.101 1.00 63.50 167 GLN A C 1
ATOM 1370 O O . GLN A 1 167 ? -28.178 13.707 -0.995 1.00 63.50 167 GLN A O 1
ATOM 1375 N N . SER A 1 168 ? -26.786 13.188 0.676 1.00 68.25 168 SER A N 1
ATOM 1376 C CA . SER A 1 168 ? -25.598 13.726 -0.001 1.00 68.25 168 SER A CA 1
ATOM 1377 C C . SER A 1 168 ? -25.171 12.858 -1.186 1.00 68.25 168 SER A C 1
ATOM 1379 O O . SER A 1 168 ? -24.830 13.397 -2.236 1.00 68.25 168 SER A O 1
ATOM 1381 N N . ALA A 1 169 ? -25.204 11.531 -1.040 1.00 69.81 169 ALA A N 1
ATOM 1382 C CA . ALA A 1 169 ? -24.862 10.598 -2.109 1.00 69.81 169 ALA A CA 1
ATOM 1383 C C . ALA A 1 169 ? -25.879 10.648 -3.261 1.00 69.81 169 ALA A C 1
ATOM 1385 O O . ALA A 1 169 ? -25.480 10.662 -4.423 1.00 69.81 169 ALA A O 1
ATOM 1386 N N . GLU A 1 170 ? -27.177 10.751 -2.964 1.00 76.31 170 GLU A N 1
ATOM 1387 C CA . GLU A 1 170 ? -28.232 10.952 -3.967 1.00 76.31 170 GLU A CA 1
ATOM 1388 C C . GLU A 1 170 ? -28.032 12.257 -4.742 1.00 76.31 170 GLU A C 1
ATOM 1390 O O . GLU A 1 170 ? -28.154 12.284 -5.967 1.00 76.31 170 GLU A O 1
ATOM 1395 N N . LYS A 1 171 ? -27.645 13.333 -4.049 1.00 69.06 171 LYS A N 1
ATOM 1396 C CA . LYS A 1 171 ? -27.347 14.622 -4.680 1.00 69.06 171 LYS A CA 1
ATOM 1397 C C . LYS A 1 171 ? -26.126 14.550 -5.602 1.00 69.06 171 LYS A C 1
ATOM 1399 O O . LYS A 1 171 ? -26.148 15.141 -6.682 1.00 69.06 171 LYS A O 1
ATOM 1404 N N . ASP A 1 172 ? -25.090 13.811 -5.212 1.00 77.00 172 ASP A N 1
ATOM 1405 C CA . ASP A 1 172 ? -23.903 13.585 -6.043 1.00 77.00 172 ASP A CA 1
ATOM 1406 C C . ASP A 1 172 ? -24.227 12.725 -7.278 1.00 77.00 172 ASP A C 1
ATOM 1408 O O . ASP A 1 172 ? -23.749 13.015 -8.377 1.00 77.00 172 ASP A O 1
ATOM 1412 N N . ILE A 1 173 ? -25.083 11.706 -7.130 1.00 78.12 173 ILE A N 1
ATOM 1413 C CA . ILE A 1 173 ? -25.570 10.872 -8.241 1.00 78.12 173 ILE A CA 1
ATOM 1414 C C . ILE A 1 173 ? -26.402 11.705 -9.224 1.00 78.12 173 ILE A C 1
ATOM 1416 O O . ILE A 1 173 ? -26.191 11.603 -10.433 1.00 78.12 173 ILE A O 1
ATOM 1420 N N . LEU A 1 174 ? -27.285 12.578 -8.730 1.00 75.06 174 LEU A N 1
ATOM 1421 C CA . LEU A 1 174 ? -28.094 13.462 -9.572 1.00 75.06 174 LEU A CA 1
ATOM 1422 C C . LEU A 1 174 ? -27.214 14.416 -10.398 1.00 75.06 174 LEU A C 1
ATOM 1424 O O . LEU A 1 174 ? -27.400 14.546 -11.604 1.00 75.06 174 LEU A O 1
ATOM 1428 N N . GLN A 1 175 ? -26.175 14.995 -9.789 1.00 74.38 175 GLN A N 1
ATOM 1429 C CA . GLN A 1 175 ? -25.215 15.845 -10.505 1.00 74.38 175 GLN A CA 1
ATOM 1430 C C . GLN A 1 175 ? -24.397 15.091 -11.562 1.00 74.38 175 GLN A C 1
ATOM 1432 O O . GLN A 1 175 ? -23.960 15.687 -12.552 1.00 74.38 175 GLN A O 1
ATOM 1437 N N . LEU A 1 176 ? -24.129 13.802 -11.345 1.00 68.94 176 LEU A N 1
ATOM 1438 C CA . LEU A 1 176 ? -23.460 12.948 -12.327 1.00 68.94 176 LEU A CA 1
ATOM 1439 C C . LEU A 1 176 ? -24.394 12.607 -13.497 1.00 68.94 176 LEU A C 1
ATOM 1441 O O . LEU A 1 176 ? -23.930 12.616 -14.637 1.00 68.94 176 LEU A O 1
ATOM 1445 N N . SER A 1 177 ? -25.687 12.389 -13.231 1.00 70.88 177 SER A N 1
ATOM 1446 C CA . SER A 1 177 ? -26.719 12.208 -14.263 1.00 70.88 177 SER A CA 1
ATOM 1447 C C . SER A 1 177 ? -26.855 13.454 -15.139 1.00 70.88 177 SER A C 1
ATOM 1449 O O . SER A 1 177 ? -26.703 13.363 -16.353 1.00 70.88 177 SER A O 1
ATOM 1451 N N . ASP A 1 178 ? -26.991 14.636 -14.530 1.00 77.12 178 ASP A N 1
ATOM 1452 C CA . ASP A 1 178 ? -27.110 15.909 -15.256 1.00 77.12 178 ASP A CA 1
ATOM 1453 C C . ASP A 1 178 ? -25.891 16.190 -16.153 1.00 77.12 178 ASP A C 1
ATOM 1455 O O . ASP A 1 178 ? -26.007 16.749 -17.249 1.00 77.12 178 ASP A O 1
ATOM 1459 N N . LYS A 1 179 ? -24.693 15.800 -15.695 1.00 74.69 179 LYS A N 1
ATOM 1460 C CA . LYS A 1 179 ? -23.462 15.895 -16.492 1.00 74.69 179 LYS A CA 1
ATOM 1461 C C . LYS A 1 179 ? -23.453 14.911 -17.656 1.00 74.69 179 LYS A C 1
ATOM 1463 O O . LYS A 1 179 ? -22.992 15.300 -18.725 1.00 74.69 179 LYS A O 1
ATOM 1468 N N . SER A 1 180 ? -23.950 13.688 -17.469 1.00 65.38 180 SER A N 1
ATOM 1469 C CA . SER A 1 180 ? -24.101 12.710 -18.554 1.00 65.38 180 SER A CA 1
ATOM 1470 C C . SER A 1 180 ? -25.050 13.239 -19.627 1.00 65.38 180 SER A C 1
ATOM 1472 O O . SER A 1 180 ? -24.660 13.340 -20.784 1.00 65.38 180 SER A O 1
ATOM 1474 N N . ASP A 1 181 ? -26.228 13.723 -19.227 1.00 76.75 181 ASP A N 1
ATOM 1475 C CA . ASP A 1 181 ? -27.243 14.250 -20.148 1.00 76.75 181 ASP A CA 1
ATOM 1476 C C . ASP A 1 181 ? -26.768 15.496 -20.905 1.00 76.75 181 ASP A C 1
ATOM 1478 O O . ASP A 1 181 ? -27.226 15.804 -22.010 1.00 76.75 181 ASP A O 1
ATOM 1482 N N . LYS A 1 182 ? -25.867 16.278 -20.303 1.00 75.56 182 LYS A N 1
ATOM 1483 C CA . LYS A 1 182 ? -25.231 17.412 -20.977 1.00 75.56 182 LYS A CA 1
ATOM 1484 C C . LYS A 1 182 ? -24.208 16.948 -22.015 1.00 75.56 182 LYS A C 1
ATOM 1486 O O . LYS A 1 182 ? -24.206 17.481 -23.121 1.00 75.56 182 LYS A O 1
ATOM 1491 N N . VAL A 1 183 ? -23.379 15.961 -21.675 1.00 71.31 183 VAL A N 1
ATOM 1492 C CA . VAL A 1 183 ? -22.399 15.374 -22.602 1.00 71.31 183 VAL A CA 1
ATOM 1493 C C . VAL A 1 183 ? -23.109 14.710 -23.780 1.00 71.31 183 VAL A C 1
ATOM 1495 O O . VAL A 1 183 ? -22.718 14.933 -24.921 1.00 71.31 183 VAL A O 1
ATOM 1498 N N . ASP A 1 184 ? -24.195 13.978 -23.535 1.00 73.88 184 ASP A N 1
ATOM 1499 C CA . ASP A 1 184 ? -24.971 13.337 -24.597 1.00 73.88 184 ASP A CA 1
ATOM 1500 C C . ASP A 1 184 ? -25.593 14.370 -25.547 1.00 73.88 184 ASP A C 1
ATOM 1502 O O . ASP A 1 184 ? -25.541 14.198 -26.765 1.00 73.88 184 ASP A O 1
ATOM 1506 N N . ARG A 1 185 ? -26.099 15.496 -25.025 1.00 72.31 185 ARG A N 1
ATOM 1507 C CA . ARG A 1 185 ? -26.588 16.613 -25.854 1.00 72.31 185 ARG A CA 1
ATOM 1508 C C . ARG A 1 185 ? -25.481 17.270 -26.682 1.00 72.31 185 ARG A C 1
ATOM 1510 O O . ARG A 1 185 ? -25.686 17.507 -27.869 1.00 72.31 185 ARG A O 1
ATOM 1517 N N . GLU A 1 186 ? -24.311 17.520 -26.095 1.00 72.25 186 GLU A N 1
ATOM 1518 C CA . GLU A 1 186 ? -23.160 18.085 -26.817 1.00 72.25 186 GLU A CA 1
ATOM 1519 C C . GLU A 1 186 ? -22.681 17.148 -27.941 1.00 72.25 186 GLU A C 1
ATOM 1521 O O . GLU A 1 186 ? -22.429 17.597 -29.059 1.00 72.25 186 GLU A O 1
ATOM 1526 N N . VAL A 1 187 ? -22.649 15.835 -27.696 1.00 68.00 187 VAL A N 1
ATOM 1527 C CA . VAL A 1 187 ? -22.287 14.823 -28.702 1.00 68.00 187 VAL A CA 1
ATOM 1528 C C . VAL A 1 187 ? -23.307 14.771 -29.848 1.00 68.00 187 VAL A C 1
ATOM 1530 O O . VAL A 1 187 ? -22.915 14.696 -31.016 1.00 68.00 187 VAL A O 1
ATOM 1533 N N . GLN A 1 188 ? -24.606 14.859 -29.544 1.00 69.94 188 GLN A N 1
ATOM 1534 C CA . GLN A 1 188 ? -25.672 14.900 -30.556 1.00 69.94 188 GLN A CA 1
ATOM 1535 C C . GLN A 1 188 ? -25.609 16.161 -31.434 1.00 69.94 188 GLN A C 1
ATOM 1537 O O . GLN A 1 188 ? -26.009 16.110 -32.596 1.00 69.94 188 GLN A O 1
ATOM 1542 N N . GLU A 1 189 ? -25.075 17.276 -30.930 1.00 70.56 189 GLU A N 1
ATOM 1543 C CA . GLU A 1 189 ? -24.894 18.510 -31.706 1.00 70.56 189 GLU A CA 1
ATOM 1544 C C . GLU A 1 189 ? -23.570 18.559 -32.487 1.00 70.56 189 GLU A C 1
ATOM 1546 O O . GLU A 1 189 ? -23.527 19.079 -33.610 1.00 70.56 189 GLU A O 1
ATOM 1551 N N . GLU A 1 190 ? -22.478 18.025 -31.934 1.00 68.25 190 GLU A N 1
ATOM 1552 C CA . GLU A 1 190 ? -21.159 18.064 -32.574 1.00 68.25 190 GLU A CA 1
ATOM 1553 C C . GLU A 1 190 ? -21.010 17.061 -33.721 1.00 68.25 190 GLU A C 1
ATOM 1555 O O . GLU A 1 190 ? -20.412 17.405 -34.745 1.00 68.25 190 GLU A O 1
ATOM 1560 N N . ILE A 1 191 ? -21.575 15.852 -33.608 1.00 64.50 191 ILE A N 1
ATOM 1561 C CA . ILE A 1 191 ? -21.455 14.818 -34.651 1.00 64.50 191 ILE A CA 1
ATOM 1562 C C . ILE A 1 191 ? -22.025 15.303 -36.002 1.00 64.50 191 ILE A C 1
ATOM 1564 O O . ILE A 1 191 ? -21.316 15.211 -37.012 1.00 64.50 191 ILE A O 1
ATOM 1568 N N . PRO A 1 192 ? -23.238 15.890 -36.075 1.00 70.88 192 PRO A N 1
ATOM 1569 C CA . PRO A 1 192 ? -23.763 16.443 -37.322 1.00 70.88 192 PRO A CA 1
ATOM 1570 C C . PRO A 1 192 ? -22.917 17.599 -37.869 1.00 70.88 192 PRO A C 1
ATOM 1572 O O . PRO A 1 192 ? -22.665 17.664 -39.074 1.00 70.88 192 PRO A O 1
ATOM 1575 N N . ARG A 1 193 ? -22.425 18.497 -37.002 1.00 65.00 193 ARG A N 1
ATOM 1576 C CA . ARG A 1 193 ? -21.577 19.634 -37.408 1.00 65.00 193 ARG A CA 1
ATOM 1577 C C . ARG A 1 193 ? -20.243 19.176 -37.991 1.00 65.00 193 ARG A C 1
ATOM 1579 O O . ARG A 1 193 ? -19.814 19.699 -39.022 1.00 65.00 193 ARG A O 1
ATOM 1586 N N . ALA A 1 194 ? -19.608 18.190 -37.364 1.00 61.94 194 ALA A N 1
ATOM 1587 C CA . ALA A 1 194 ? -18.374 17.588 -37.850 1.00 61.94 194 ALA A CA 1
ATOM 1588 C C . ALA A 1 194 ? -18.588 16.905 -39.207 1.00 61.94 194 ALA A C 1
ATOM 1590 O O . ALA A 1 194 ? -17.774 17.084 -40.111 1.00 61.94 194 ALA A O 1
ATOM 1591 N N . ASN A 1 195 ? -19.714 16.208 -39.387 1.00 65.94 195 ASN A N 1
ATOM 1592 C CA . ASN A 1 195 ? -20.042 15.531 -40.639 1.00 65.94 195 ASN A CA 1
ATOM 1593 C C . ASN A 1 195 ? -20.300 16.523 -41.793 1.00 65.94 195 ASN A C 1
ATOM 1595 O O . ASN A 1 195 ? -19.764 16.356 -42.887 1.00 65.94 195 ASN A O 1
ATOM 1599 N N . ILE A 1 196 ? -21.029 17.618 -41.539 1.00 66.69 196 ILE A N 1
ATOM 1600 C CA . ILE A 1 196 ? -21.243 18.700 -42.521 1.00 66.69 196 ILE A CA 1
ATOM 1601 C C . ILE A 1 196 ? -19.912 19.349 -42.920 1.00 66.69 196 ILE A C 1
ATOM 1603 O O . ILE A 1 196 ? -19.672 19.613 -44.100 1.00 66.69 196 ILE A O 1
ATOM 1607 N N . LYS A 1 197 ? -19.023 19.600 -41.951 1.00 70.06 197 LYS A N 1
ATOM 1608 C CA . LYS A 1 197 ? -17.691 20.160 -42.214 1.00 70.06 197 LYS A CA 1
ATOM 1609 C C . LYS A 1 197 ? -16.846 19.216 -43.074 1.00 70.06 197 LYS A C 1
ATOM 1611 O O . LYS A 1 197 ? -16.177 19.676 -43.996 1.00 70.06 197 LYS A O 1
ATOM 1616 N N . TRP A 1 198 ? -16.915 17.914 -42.805 1.00 62.03 198 TRP A N 1
ATOM 1617 C CA . TRP A 1 198 ? -16.200 16.891 -43.567 1.00 62.03 198 TRP A CA 1
ATOM 1618 C C . TRP A 1 198 ? -16.707 16.789 -45.011 1.00 62.03 198 TRP A C 1
ATOM 1620 O O . TRP A 1 198 ? -15.905 16.742 -45.939 1.00 62.03 198 TRP A O 1
ATOM 1630 N N . GLN A 1 199 ? -18.025 16.846 -45.226 1.00 63.31 199 GLN A N 1
ATOM 1631 C CA . GLN A 1 199 ? -18.601 16.857 -46.575 1.00 63.31 199 GLN A CA 1
ATOM 1632 C C . GLN A 1 199 ? -18.256 18.126 -47.363 1.00 63.31 199 GLN A C 1
ATOM 1634 O O . GLN A 1 199 ? -17.932 18.031 -48.544 1.00 63.31 199 GLN A O 1
ATOM 1639 N N . LYS A 1 200 ? -18.254 19.301 -46.717 1.00 68.94 200 LYS A N 1
ATOM 1640 C CA . LYS A 1 200 ? -17.820 20.555 -47.356 1.00 68.94 200 LYS A CA 1
ATOM 1641 C C . LYS A 1 200 ? -16.347 20.522 -47.772 1.00 68.94 200 LYS A C 1
ATOM 1643 O O . LYS A 1 200 ? -16.038 20.964 -48.870 1.00 68.94 200 LYS A O 1
ATOM 1648 N N . ALA A 1 201 ? -15.467 19.963 -46.938 1.00 64.75 201 ALA A N 1
ATOM 1649 C CA . ALA A 1 201 ? -14.050 19.794 -47.272 1.00 64.75 201 ALA A CA 1
ATOM 1650 C C . ALA A 1 201 ? -13.841 18.812 -48.441 1.00 64.75 201 ALA A C 1
ATOM 1652 O O . ALA A 1 201 ? -13.039 19.058 -49.335 1.00 64.75 201 ALA A O 1
ATOM 1653 N N . LYS A 1 202 ? -14.628 17.730 -48.488 1.00 63.62 202 LYS A N 1
ATOM 1654 C CA . LYS A 1 202 ? -14.598 16.780 -49.608 1.00 63.62 202 LYS A CA 1
ATOM 1655 C C . LYS A 1 202 ? -15.086 17.392 -50.924 1.00 63.62 202 LYS A C 1
ATOM 1657 O O . LYS A 1 202 ? -14.566 17.058 -51.981 1.00 63.62 202 LYS A O 1
ATOM 1662 N N . ALA A 1 203 ? -16.078 18.281 -50.864 1.00 60.78 203 ALA A N 1
ATOM 1663 C CA . ALA A 1 203 ? -16.587 18.984 -52.038 1.00 60.78 203 ALA A CA 1
ATOM 1664 C C . ALA A 1 203 ? -15.583 20.013 -52.593 1.00 60.78 203 ALA A C 1
ATOM 1666 O O . ALA A 1 203 ? -15.511 20.178 -53.806 1.00 60.78 203 ALA A O 1
ATOM 1667 N N . SER A 1 204 ? -14.779 20.658 -51.735 1.00 58.50 204 SER A N 1
ATOM 1668 C CA . SER A 1 204 ? -13.720 21.583 -52.169 1.00 58.50 204 SER A CA 1
ATOM 1669 C C . SER A 1 204 ? -12.489 20.892 -52.767 1.00 58.50 204 SER A C 1
ATOM 1671 O O . SER A 1 204 ? -11.836 21.474 -53.629 1.00 58.50 204 SER A O 1
ATOM 1673 N N . ASP A 1 205 ? -12.186 19.657 -52.353 1.00 55.66 205 ASP A N 1
ATOM 1674 C CA . ASP A 1 205 ? -11.109 18.854 -52.960 1.00 55.66 205 ASP A CA 1
ATOM 1675 C C . ASP A 1 205 ? -11.513 18.313 -54.343 1.00 55.66 205 ASP A C 1
ATOM 1677 O O . ASP A 1 205 ? -10.695 18.243 -55.262 1.00 55.66 205 ASP A O 1
ATOM 1681 N N . ASN A 1 206 ? -12.796 17.983 -54.532 1.00 55.72 206 ASN A N 1
ATOM 1682 C CA . ASN A 1 206 ? -13.287 17.486 -55.817 1.00 55.72 206 ASN A CA 1
ATOM 1683 C C . ASN A 1 206 ? -13.385 18.597 -56.881 1.00 55.72 206 ASN A C 1
ATOM 1685 O O . ASN A 1 206 ? -13.242 18.309 -58.064 1.00 55.72 206 ASN A O 1
ATOM 1689 N N . SER A 1 207 ? -13.545 19.867 -56.482 1.00 54.38 207 SER A N 1
ATOM 1690 C CA . SER A 1 207 ? -13.546 21.004 -57.416 1.00 54.38 207 SER A CA 1
ATOM 1691 C C . SER A 1 207 ? -12.148 21.446 -57.870 1.00 54.38 207 SER A C 1
ATOM 1693 O O . SER A 1 207 ? -12.046 22.175 -58.845 1.00 54.38 207 SER A O 1
ATOM 1695 N N . HIS A 1 208 ? -11.071 21.006 -57.207 1.00 50.50 208 HIS A N 1
ATOM 1696 C CA . HIS A 1 208 ? -9.689 21.198 -57.687 1.00 50.50 208 HIS A CA 1
ATOM 1697 C C . HIS A 1 208 ? -9.223 20.083 -58.638 1.00 50.50 208 HIS A C 1
ATOM 1699 O O . HIS A 1 208 ? -8.151 20.184 -59.229 1.00 50.50 208 HIS A O 1
ATOM 1705 N N . SER A 1 209 ? -10.021 19.022 -58.794 1.00 49.09 209 SER A N 1
ATOM 1706 C CA . SER A 1 209 ? -9.703 17.875 -59.655 1.00 49.09 209 SER A CA 1
ATOM 1707 C C . SER A 1 209 ? -10.316 17.985 -61.060 1.00 49.09 209 SER A C 1
ATOM 1709 O O . SER A 1 209 ? -9.929 17.226 -61.941 1.00 49.09 209 SER A O 1
ATOM 1711 N N . GLU A 1 210 ? -11.241 18.927 -61.288 1.00 49.41 210 GLU A N 1
ATOM 1712 C CA . GLU A 1 210 ? -11.896 19.159 -62.592 1.00 49.41 210 GLU A CA 1
ATOM 1713 C C . GLU A 1 210 ? -11.317 20.352 -63.387 1.00 49.41 210 GLU A C 1
ATOM 1715 O O . GLU A 1 210 ? -11.686 20.538 -64.540 1.00 49.41 210 GLU A O 1
ATOM 1720 N N . GLU A 1 211 ? -10.370 21.123 -62.835 1.00 47.56 211 GLU A N 1
ATOM 1721 C CA . GLU A 1 211 ? -9.655 22.194 -63.570 1.00 47.56 211 GLU A CA 1
ATOM 1722 C C . GLU A 1 211 ? -8.319 21.743 -64.195 1.00 47.56 211 GLU A C 1
ATOM 1724 O O . GLU A 1 211 ? -7.622 22.538 -64.826 1.00 47.56 211 GLU A O 1
ATOM 1729 N N . ILE A 1 212 ? -7.955 20.462 -64.065 1.00 51.00 212 ILE A N 1
ATOM 1730 C CA . ILE A 1 212 ? -6.787 19.873 -64.735 1.00 51.00 212 ILE A CA 1
ATOM 1731 C C . ILE A 1 212 ? -7.246 18.664 -65.558 1.00 51.00 212 ILE A C 1
ATOM 1733 O O . ILE A 1 212 ? -6.953 17.517 -65.225 1.00 51.00 212 ILE A O 1
ATOM 1737 N N . SER A 1 213 ? -7.984 18.920 -66.637 1.00 39.72 213 SER A N 1
ATOM 1738 C CA . SER A 1 213 ? -8.088 18.007 -67.779 1.00 39.72 213 SER A CA 1
ATOM 1739 C C . SER A 1 213 ? -8.284 18.770 -69.078 1.00 39.72 213 SER A C 1
ATOM 1741 O O . SER A 1 213 ? -8.852 19.881 -69.046 1.00 39.72 213 SER A O 1
#

Secondary structure (DSSP, 8-state):
-HHHHHHHHHHH-TTHHHH-S-TT-HHHHHHHHH--SHHHHHHTHHHHHHHHHTSTT--HHHHHHHHHHHHT--PPP-TTSHHHHHHHHHHHHHHHHHHHHHHHHHHHHHHHHHS-GGGS---TT--HHHHHHHHHHH--STT-SSHHHHHHHHHHHHHHHHHHHHHHHHHHHHHHHHHHHHHHHHHHHHHHHHHHHHHHHHHHHHTTSSS--

Radius of gyration: 28.72 Å; Cα contacts (8 Å, |Δi|>4): 121; chains: 1; bounding box: 50×40×102 Å

Foldseek 3Di:
DVVVLQVLCCQFPVLVVVLDVDCLDPLNLVLCLQQVHLCSCQVPVVVQLVSQCVDPVDDSVNSVVSNVCSVVDPHDDPPPCPSSVVSNVVSVVSVVVVVVVVVVLVVLVVVQVVDDCPQPPPDPPQDSVNVSVLCVVVPDSVVDPDPVSSVVVCVVVVVVVVVVVVVVVVVVVVVVVVVVVVVVVVCVVVVVVVVVVVVVVVVVVVVVVVVPD

Mean predicted aligned error: 14.87 Å